Protein AF-A0A158Q612-F1 (afdb_monomer)

Sequence (181 aa):
MSFHMNYILSKNIGKKKDKIMAVNNEGKEALGKLGDNANLVNSLFSTASANCTFYQPVPPSFAELQLLFGLHVRRQYIKRTRKTIIDRKPRQAYSTKQLELLEKEFMIDKYLNIHKRMDLSKALNLTEAQIKTWFQNRRTKWKKQVVSSLKELVKMKALIDPIDSHLNSLTIYLRAFDKLK

pLDDT: mean 71.54, std 21.45, range [33.62, 98.69]

Foldseek 3Di:
DVVVVVVVVVVPVVPPVVPPVPPPPPPPDPPPDDPPCPVVVVVVVPPDPDDDPPPPPDPDDPVRVCVVVVVPPCPPPPPVVPPPPVVDDDDDDADPVLVVVLVVVCVVPLDDDPVNLVVSCVVRVHDSVVSVVVSVVVLVVVLVVVLVVLVVVLVVVCVVPVPPRPVVNVVVSVVSVVVSD

InterPro domains:
  IPR001356 Homeodomain [PF00046] (88-144)
  IPR001356 Homeodomain [PS50071] (85-145)
  IPR001356 Homeodomain [SM00389] (87-149)
  IPR001356 Homeodomain [cd00086] (88-145)
  IPR009057 Homedomain-like superfamily [SSF46689] (87-145)
  IPR017970 Homeobox, conserved site [PS00027] (120-143)
  IPR020479 Homeodomain, metazoa [PR00024] (109-120)
  IPR020479 Homeodomain, metazoa [PR00024] (124-134)
  IPR020479 Homeodomain, metazoa [PR00024] (134-143)
  IPR050848 Homeobox domain-containing transcription factors [PTHR24333] (69-152)

Solvent-accessible surface area (backbone atoms only — not comparable to full-atom values): 11659 Å² total; per-residue (Å²): 118,71,70,65,59,54,58,65,57,58,75,60,58,78,75,52,64,80,69,66,76,75,74,83,78,82,82,77,76,82,82,80,81,84,83,76,64,72,64,58,60,60,59,64,71,76,72,74,83,82,89,72,91,70,82,72,81,75,77,77,49,72,66,52,51,26,59,76,69,60,63,52,81,75,79,65,82,65,71,69,74,70,71,61,76,81,81,51,81,79,84,82,80,78,52,70,72,52,51,52,54,53,49,54,50,42,70,76,41,78,67,83,54,73,66,60,37,52,52,50,18,65,77,60,79,44,54,52,68,55,54,53,49,49,46,55,51,48,48,52,52,50,50,51,50,55,53,51,54,50,50,53,52,48,53,59,47,31,75,76,47,66,92,70,37,70,69,48,51,58,50,50,50,54,56,53,59,68,73,72,116

Secondary structure (DSSP, 8-state):
-HHHHHHHHHTTTTTTHHHHTTSSSSSSSTTS---SSHHHHHHHTS---S-------PPPPHHHHHHHTT-S------------GGGSPPPPPPPHHHHHHHHHHHHH-SS--HHHHHHHHHHHT--HHHHHHHHHHHHHHHHHHHHHHHHHHHHHHHTT--TTHHHHHHHHHHHHHHTT-

Organism: Dracunculus medinensis (NCBI:txid318479)

Radius of gyration: 28.78 Å; Cα contacts (8 Å, |Δi|>4): 38; chains: 1; bounding box: 48×79×63 Å

Mean predicted aligned error: 20.46 Å

Structure (mmCIF, N/CA/C/O backbone):
data_AF-A0A158Q612-F1
#
_entry.id   AF-A0A158Q612-F1
#
loop_
_atom_site.group_PDB
_atom_site.id
_atom_site.type_symbol
_atom_site.label_atom_id
_atom_site.label_alt_id
_atom_site.label_comp_id
_atom_site.label_asym_id
_atom_site.label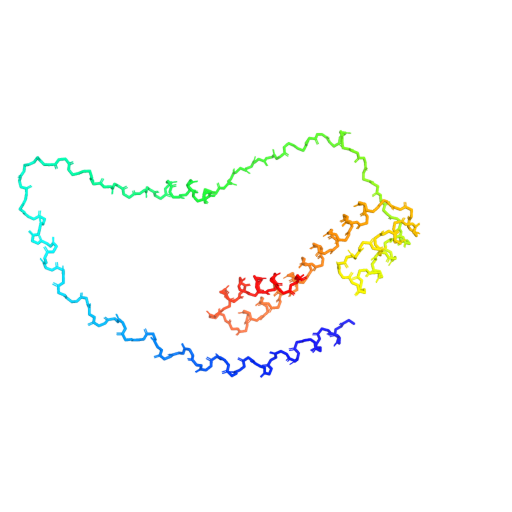_entity_id
_atom_site.label_seq_id
_atom_site.pdbx_PDB_ins_code
_atom_site.Cartn_x
_atom_site.Cartn_y
_atom_site.Cartn_z
_atom_site.occupancy
_atom_site.B_iso_or_equiv
_atom_site.auth_seq_id
_atom_site.auth_comp_id
_atom_site.auth_asym_id
_atom_site.auth_atom_id
_atom_site.pdbx_PDB_model_num
ATOM 1 N N . MET A 1 1 ? 12.392 -15.549 -8.425 1.00 44.78 1 MET A N 1
ATOM 2 C CA . MET A 1 1 ? 12.366 -14.068 -8.535 1.00 44.78 1 MET A CA 1
ATOM 3 C C . MET A 1 1 ? 13.254 -13.541 -9.670 1.00 44.78 1 MET A C 1
ATOM 5 O O . MET A 1 1 ? 12.766 -12.733 -10.448 1.00 44.78 1 MET A O 1
ATOM 9 N N . SER A 1 2 ? 14.501 -14.010 -9.833 1.00 49.12 2 SER A N 1
ATOM 10 C CA . SER A 1 2 ? 15.421 -13.519 -10.887 1.00 49.12 2 SER A CA 1
ATOM 11 C C . SER A 1 2 ? 14.966 -13.774 -12.333 1.00 49.12 2 SER A C 1
ATOM 13 O O . SER A 1 2 ? 15.212 -12.943 -13.202 1.00 49.12 2 SER A O 1
ATOM 15 N N . PHE A 1 3 ? 14.234 -14.861 -12.600 1.00 42.06 3 PHE A N 1
ATOM 16 C CA . PHE A 1 3 ? 13.764 -15.185 -13.956 1.00 42.06 3 PHE A CA 1
ATOM 17 C C . PHE A 1 3 ? 12.726 -14.195 -14.514 1.00 42.06 3 PHE A C 1
ATOM 19 O O . PHE A 1 3 ? 12.731 -13.916 -15.710 1.00 42.06 3 PHE A O 1
ATOM 26 N N . HIS A 1 4 ? 11.885 -13.591 -13.666 1.00 51.16 4 HIS A N 1
ATOM 27 C CA . HIS A 1 4 ? 10.861 -12.646 -14.131 1.00 51.16 4 HIS A CA 1
ATOM 28 C C . HIS A 1 4 ? 11.437 -11.248 -14.423 1.00 51.16 4 HIS A C 1
ATOM 30 O O . HIS A 1 4 ? 10.980 -10.566 -15.338 1.00 51.16 4 HIS A O 1
ATOM 36 N N . MET A 1 5 ? 12.503 -10.847 -13.718 1.00 51.16 5 MET A N 1
ATOM 37 C CA . MET A 1 5 ? 13.200 -9.582 -13.991 1.00 51.16 5 MET A CA 1
ATOM 38 C C . MET A 1 5 ? 14.006 -9.627 -15.298 1.00 51.16 5 MET A C 1
ATOM 40 O O . MET A 1 5 ? 14.056 -8.627 -16.012 1.00 51.16 5 MET A O 1
ATOM 44 N N . ASN A 1 6 ? 14.558 -10.790 -15.667 1.00 47.66 6 ASN A N 1
ATOM 45 C CA . ASN A 1 6 ? 15.260 -10.957 -16.946 1.00 47.66 6 ASN A CA 1
ATOM 46 C C . ASN A 1 6 ? 14.318 -10.864 -18.163 1.00 47.66 6 ASN A C 1
ATOM 48 O O . ASN A 1 6 ? 14.699 -10.306 -19.194 1.00 47.66 6 ASN A O 1
ATOM 52 N N . TYR A 1 7 ? 13.067 -11.321 -18.042 1.00 49.66 7 TYR A N 1
ATOM 53 C CA . TYR A 1 7 ? 12.102 -11.286 -19.149 1.00 49.66 7 TYR A CA 1
ATOM 54 C C . TYR A 1 7 ? 11.699 -9.855 -19.561 1.00 49.66 7 TYR A C 1
ATOM 56 O O . TYR A 1 7 ? 11.586 -9.554 -20.750 1.00 49.66 7 TYR A O 1
ATOM 64 N N . ILE A 1 8 ? 11.546 -8.938 -18.597 1.00 52.41 8 ILE A N 1
ATOM 65 C CA . ILE A 1 8 ? 11.139 -7.543 -18.863 1.00 52.41 8 ILE A CA 1
ATOM 66 C C . ILE A 1 8 ? 12.275 -6.729 -19.509 1.00 52.41 8 ILE A C 1
ATOM 68 O O . ILE A 1 8 ? 12.023 -5.825 -20.312 1.00 52.41 8 ILE A O 1
ATOM 72 N N . LEU A 1 9 ? 13.531 -7.062 -19.201 1.00 47.22 9 LEU A N 1
ATOM 73 C CA . LEU A 1 9 ? 14.700 -6.375 -19.754 1.00 47.22 9 LEU A CA 1
ATOM 74 C C . LEU A 1 9 ? 14.969 -6.765 -21.218 1.00 47.22 9 LEU A C 1
ATOM 76 O O . LEU A 1 9 ? 15.337 -5.902 -22.014 1.00 47.22 9 LEU A O 1
ATOM 80 N N . SER A 1 10 ? 14.709 -8.019 -21.603 1.00 46.91 10 SER A N 1
ATOM 81 C CA . SER A 1 10 ? 14.990 -8.528 -22.955 1.00 46.91 10 SER A CA 1
ATOM 82 C C . SER A 1 10 ? 14.141 -7.861 -24.055 1.00 46.91 10 SER A C 1
ATOM 84 O O . SER A 1 10 ? 14.681 -7.437 -25.078 1.00 46.91 10 SER A O 1
ATOM 86 N N . LYS A 1 11 ? 12.830 -7.658 -23.846 1.00 43.34 11 LYS A N 1
ATOM 87 C CA . LYS A 1 11 ? 11.941 -7.139 -24.912 1.00 43.34 11 LYS A CA 1
ATOM 88 C C . LYS A 1 11 ? 12.098 -5.646 -25.243 1.00 43.34 11 LYS A C 1
ATOM 90 O O . LYS A 1 11 ? 11.571 -5.202 -26.258 1.00 43.34 11 LYS A O 1
ATOM 95 N N . ASN A 1 12 ? 12.824 -4.862 -24.442 1.00 45.28 12 ASN A N 1
ATOM 96 C CA . ASN A 1 12 ? 12.982 -3.415 -24.670 1.00 45.28 12 ASN A CA 1
ATOM 97 C C . ASN A 1 12 ? 14.284 -3.015 -25.381 1.00 45.28 12 ASN A C 1
ATOM 99 O O . ASN A 1 12 ? 14.419 -1.864 -25.798 1.00 45.28 12 ASN A O 1
ATOM 103 N N . ILE A 1 13 ? 15.234 -3.941 -25.542 1.00 42.88 13 ILE A N 1
ATOM 104 C CA . ILE A 1 13 ? 16.520 -3.662 -26.201 1.00 42.88 13 ILE A CA 1
ATOM 105 C C . ILE A 1 13 ? 16.347 -3.568 -27.726 1.00 42.88 13 ILE A C 1
ATOM 107 O O . ILE A 1 13 ? 16.998 -2.746 -28.368 1.00 42.88 13 ILE A O 1
ATOM 111 N N . GLY A 1 14 ? 15.410 -4.334 -28.297 1.00 37.25 14 GLY A N 1
ATOM 112 C CA . GLY A 1 14 ? 15.216 -4.420 -29.748 1.00 37.25 14 GLY A CA 1
ATOM 113 C C . GLY A 1 14 ? 14.705 -3.143 -30.422 1.00 37.25 14 GLY A C 1
ATOM 114 O O . GLY A 1 14 ? 15.020 -2.917 -31.577 1.00 37.25 14 GLY A O 1
ATOM 115 N N . LYS A 1 15 ? 13.969 -2.267 -29.722 1.00 42.75 15 LYS A N 1
ATOM 116 C CA . LYS A 1 15 ? 13.339 -1.084 -30.352 1.00 42.75 15 LYS A CA 1
ATOM 117 C C . LYS A 1 15 ? 14.130 0.220 -30.221 1.00 42.75 15 LYS A C 1
ATOM 119 O O . LYS A 1 15 ? 13.664 1.261 -30.671 1.00 42.75 15 LYS A O 1
ATOM 124 N N . LYS A 1 16 ? 15.289 0.210 -29.551 1.00 43.03 16 LYS A N 1
ATOM 125 C CA . LYS A 1 16 ? 16.032 1.445 -29.237 1.00 43.03 16 LYS A CA 1
ATOM 126 C C . LYS A 1 16 ? 17.313 1.637 -30.049 1.00 43.03 16 LYS A C 1
ATOM 128 O O . LYS A 1 16 ? 17.833 2.749 -30.062 1.00 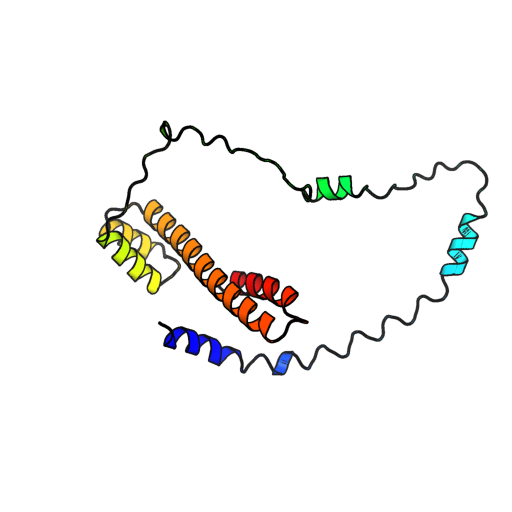43.03 16 LYS A O 1
ATOM 133 N N . LYS A 1 17 ? 17.801 0.604 -30.743 1.00 40.00 17 LYS A N 1
ATOM 134 C CA . LYS A 1 17 ? 18.968 0.742 -31.628 1.00 40.00 17 LYS A CA 1
ATOM 135 C C . LYS A 1 17 ? 18.667 1.630 -32.843 1.00 40.00 17 LYS A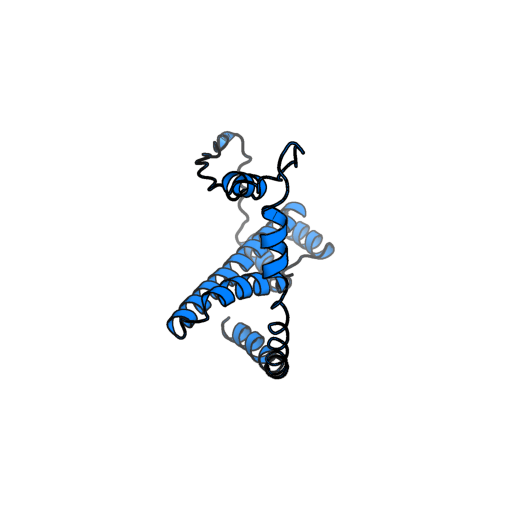 C 1
ATOM 137 O O . LYS A 1 17 ? 19.502 2.459 -33.183 1.00 40.00 17 LYS A O 1
ATOM 142 N N . ASP A 1 18 ? 17.443 1.598 -33.365 1.00 44.16 18 ASP A N 1
ATOM 143 C CA . ASP A 1 18 ? 17.104 2.334 -34.595 1.00 44.16 18 ASP A CA 1
ATOM 144 C C . ASP A 1 18 ? 16.948 3.852 -34.394 1.00 44.16 18 ASP A C 1
ATOM 146 O O . ASP A 1 18 ? 17.054 4.620 -35.343 1.00 44.16 18 ASP A O 1
ATOM 150 N N . LYS A 1 19 ? 16.748 4.327 -33.153 1.00 45.19 19 LYS A N 1
ATOM 151 C CA . LYS A 1 19 ? 16.521 5.760 -32.873 1.00 45.19 19 LYS A CA 1
ATOM 152 C C . LYS A 1 19 ? 17.779 6.538 -32.465 1.00 45.19 19 LYS A C 1
ATOM 154 O O . LYS A 1 19 ? 17.737 7.761 -32.403 1.00 45.19 19 LYS A O 1
ATOM 159 N N . ILE A 1 20 ? 18.891 5.859 -32.174 1.00 39.75 20 ILE A N 1
ATOM 160 C CA . ILE A 1 20 ? 20.130 6.517 -31.713 1.00 39.75 20 ILE A CA 1
ATOM 161 C C . ILE A 1 20 ? 21.034 6.929 -32.892 1.00 39.75 20 ILE A C 1
ATOM 163 O O . ILE A 1 20 ? 21.848 7.831 -32.742 1.00 39.75 20 ILE A O 1
ATOM 167 N N . MET A 1 21 ? 20.837 6.369 -34.088 1.00 39.25 21 MET A N 1
ATOM 168 C CA . MET A 1 21 ? 21.676 6.669 -35.260 1.00 39.25 21 MET A CA 1
ATOM 169 C C . MET A 1 21 ? 21.296 7.968 -36.001 1.00 39.25 21 MET A C 1
ATOM 171 O O . MET A 1 21 ? 22.029 8.385 -36.888 1.00 39.25 21 MET A O 1
ATOM 175 N N . ALA A 1 22 ? 20.185 8.631 -35.652 1.00 43.88 22 ALA A N 1
ATOM 176 C CA . ALA A 1 22 ? 19.651 9.753 -36.437 1.00 43.88 22 ALA A CA 1
ATOM 177 C C . ALA A 1 22 ? 19.973 11.165 -35.900 1.00 43.88 22 ALA A C 1
ATOM 179 O O . ALA A 1 22 ? 19.621 12.137 -36.552 1.00 43.88 22 ALA A O 1
ATOM 180 N N . VAL A 1 23 ? 20.613 11.319 -34.731 1.00 46.44 23 VAL A N 1
ATOM 181 C CA . VAL A 1 23 ? 20.691 12.636 -34.046 1.00 46.44 23 VAL A CA 1
ATOM 182 C C . VAL A 1 23 ? 22.094 13.260 -34.004 1.00 46.44 23 VAL A C 1
ATOM 184 O O . VAL A 1 23 ? 22.290 14.276 -33.348 1.00 46.44 23 VAL A O 1
ATOM 187 N N . ASN A 1 24 ? 23.080 12.700 -34.713 1.00 42.19 24 ASN A N 1
ATOM 188 C CA . ASN A 1 24 ? 24.474 13.165 -34.621 1.00 42.19 24 ASN A CA 1
ATOM 189 C C . ASN A 1 24 ? 24.939 14.122 -35.737 1.00 42.19 24 ASN A C 1
ATOM 191 O O . ASN A 1 24 ? 26.102 14.513 -35.709 1.00 42.19 24 ASN A O 1
ATOM 195 N N . ASN A 1 25 ? 24.074 14.554 -36.668 1.00 45.50 25 ASN A N 1
ATOM 196 C CA . ASN A 1 25 ? 24.520 15.345 -37.830 1.00 45.50 25 ASN A CA 1
ATOM 197 C C . ASN A 1 25 ? 24.021 16.800 -37.934 1.00 45.50 25 ASN A C 1
ATOM 199 O O . ASN A 1 25 ? 24.512 17.509 -38.801 1.00 45.50 25 ASN A O 1
ATOM 203 N N . GLU A 1 26 ? 23.149 17.311 -37.057 1.00 38.47 26 GLU A N 1
ATOM 204 C CA . GLU A 1 26 ? 22.570 18.667 -37.247 1.00 38.47 26 GLU A CA 1
ATOM 205 C C . GLU A 1 26 ? 23.149 19.773 -36.335 1.00 38.47 26 GLU A C 1
ATOM 207 O O . GLU A 1 26 ? 22.709 20.916 -36.373 1.00 38.47 26 GLU A O 1
ATOM 212 N N . GLY A 1 27 ? 24.175 19.490 -35.526 1.00 33.62 27 GLY A N 1
ATOM 213 C CA . GLY A 1 27 ? 24.694 20.453 -34.538 1.00 33.62 27 GLY A CA 1
ATOM 214 C C . GLY A 1 27 ? 25.882 21.325 -34.964 1.00 33.62 27 GLY A C 1
ATOM 215 O O . GLY A 1 27 ? 26.351 22.116 -34.148 1.00 33.62 27 GLY A O 1
ATOM 216 N N . LYS A 1 28 ? 26.432 21.170 -36.178 1.00 41.34 28 LYS A N 1
ATOM 217 C CA . LYS A 1 28 ? 27.731 21.783 -36.536 1.00 41.34 28 LYS A CA 1
ATOM 218 C C . LYS A 1 28 ? 27.686 23.015 -37.446 1.00 41.34 28 LYS A C 1
ATOM 220 O O . LYS A 1 28 ? 28.743 23.580 -37.698 1.00 41.34 28 LYS A O 1
ATOM 225 N N . GLU A 1 29 ? 26.516 23.499 -37.863 1.00 40.66 29 GLU A N 1
ATOM 226 C CA . GLU A 1 29 ? 26.436 24.613 -38.831 1.00 40.66 29 GLU A CA 1
ATOM 227 C C . GLU A 1 29 ? 26.128 26.004 -38.242 1.00 40.66 29 GLU A C 1
ATOM 229 O O . GLU A 1 29 ? 26.231 27.007 -38.943 1.00 40.66 29 GLU A O 1
ATOM 234 N N . ALA A 1 30 ? 25.833 26.127 -36.944 1.00 40.72 30 ALA A N 1
ATOM 235 C CA . ALA A 1 30 ? 25.441 27.418 -36.357 1.00 40.72 30 ALA A CA 1
ATOM 236 C C . ALA A 1 30 ? 26.602 28.281 -35.809 1.00 40.72 30 ALA A C 1
ATOM 238 O O . ALA A 1 30 ? 26.357 29.375 -35.305 1.00 40.72 30 ALA A O 1
ATOM 239 N N . LEU A 1 31 ? 27.865 27.839 -35.899 1.00 36.25 31 LEU A N 1
ATOM 240 C CA . LEU A 1 31 ? 28.998 28.557 -35.283 1.00 36.25 31 LEU A CA 1
ATOM 241 C C . LEU A 1 31 ? 29.693 29.589 -36.200 1.00 36.25 31 LEU A C 1
ATOM 243 O O . LEU A 1 31 ? 30.691 30.181 -35.803 1.00 36.25 31 LEU A O 1
ATOM 247 N N . GLY A 1 32 ? 29.199 29.802 -37.424 1.00 36.09 32 GLY A N 1
ATOM 248 C CA . GLY A 1 32 ? 29.937 30.513 -38.478 1.00 36.09 32 GLY A CA 1
ATOM 249 C C . GLY A 1 32 ? 29.655 32.007 -38.683 1.00 36.09 32 GLY A C 1
ATOM 250 O O . GLY A 1 32 ? 30.232 32.576 -39.603 1.00 36.09 32 GLY A O 1
ATOM 251 N N . LYS A 1 33 ? 28.771 32.671 -37.921 1.00 39.62 33 LYS A N 1
ATOM 252 C CA . LYS A 1 33 ? 28.372 34.064 -38.239 1.00 39.62 33 LYS A CA 1
ATOM 253 C C . LYS A 1 33 ? 28.148 34.954 -37.015 1.00 39.62 33 LYS A C 1
ATOM 255 O O . LYS A 1 33 ? 27.025 35.358 -36.750 1.00 39.62 33 LYS A O 1
ATOM 260 N N . LEU A 1 34 ? 29.215 35.290 -36.289 1.00 38.72 34 LEU A N 1
ATOM 261 C CA . LEU A 1 34 ? 29.220 36.360 -35.270 1.00 38.72 34 LEU A CA 1
ATOM 262 C C . LEU A 1 34 ? 30.556 37.143 -35.291 1.00 38.72 34 LEU A C 1
ATOM 264 O O . LEU A 1 34 ? 31.106 37.483 -34.250 1.00 38.72 34 LEU A O 1
ATOM 268 N N . GLY A 1 35 ? 31.096 37.393 -36.492 1.00 42.41 35 GLY A N 1
ATOM 269 C CA . GLY A 1 35 ? 32.425 37.986 -36.703 1.00 42.41 35 GLY A CA 1
ATOM 270 C C . GLY A 1 35 ? 32.524 39.514 -36.617 1.00 42.41 35 GLY A C 1
ATOM 271 O O . GLY A 1 35 ? 33.594 40.007 -36.288 1.00 42.41 35 GLY A O 1
ATOM 272 N N . ASP A 1 36 ? 31.443 40.279 -36.822 1.00 47.28 36 ASP A N 1
ATOM 273 C CA . ASP A 1 36 ? 31.613 41.713 -37.148 1.00 47.28 36 ASP A CA 1
ATOM 274 C C . ASP A 1 36 ? 31.003 42.716 -36.152 1.00 47.28 36 ASP A C 1
ATOM 276 O O . ASP A 1 36 ? 31.135 43.923 -36.334 1.00 47.28 36 ASP A O 1
ATOM 280 N N . ASN A 1 37 ? 30.395 42.269 -35.047 1.00 46.84 37 ASN A N 1
ATOM 281 C CA . ASN A 1 37 ? 29.799 43.192 -34.061 1.00 46.84 37 ASN A CA 1
ATOM 282 C C . ASN A 1 37 ? 30.709 43.551 -32.871 1.00 46.84 37 ASN A C 1
ATOM 284 O O . ASN A 1 37 ? 30.324 44.369 -32.036 1.00 46.84 37 ASN A O 1
ATOM 288 N N . ALA A 1 38 ? 31.923 42.997 -32.789 1.00 53.25 38 ALA A N 1
ATOM 289 C CA . ALA A 1 38 ? 32.859 43.301 -31.699 1.00 53.25 38 ALA A CA 1
ATOM 290 C C . ALA A 1 38 ? 33.478 44.712 -31.803 1.00 53.25 38 ALA A C 1
ATOM 292 O O . ALA A 1 38 ? 33.855 45.299 -30.792 1.00 53.25 38 ALA A O 1
ATOM 293 N N . ASN A 1 39 ? 33.542 45.296 -33.004 1.00 52.00 39 ASN A N 1
ATOM 294 C CA . ASN A 1 39 ? 34.153 46.616 -33.197 1.00 52.00 39 ASN A CA 1
ATOM 295 C C . ASN A 1 39 ? 33.186 47.773 -32.899 1.00 52.00 39 ASN A C 1
ATOM 297 O O . ASN A 1 39 ? 33.616 48.822 -32.421 1.00 52.00 39 ASN A O 1
ATOM 301 N N . LEU A 1 40 ? 31.878 47.575 -33.098 1.00 52.03 40 LEU A N 1
ATOM 302 C CA . LEU A 1 40 ? 30.877 48.610 -32.820 1.00 52.03 40 LEU A CA 1
ATOM 303 C C . LEU A 1 40 ? 30.715 48.855 -31.309 1.00 52.03 40 LEU A C 1
ATOM 305 O O . LEU A 1 40 ? 30.581 49.999 -30.877 1.00 52.03 40 LEU A O 1
ATOM 309 N N . VAL A 1 41 ? 30.787 47.794 -30.495 1.00 58.44 41 VAL A N 1
ATOM 310 C CA . VAL A 1 41 ? 30.623 47.899 -29.033 1.00 58.44 41 VAL A CA 1
ATOM 311 C C . VAL A 1 41 ? 31.757 48.681 -28.367 1.00 58.44 41 VAL A C 1
ATOM 313 O O . VAL A 1 41 ? 31.501 49.441 -27.437 1.00 58.44 41 VAL A O 1
ATOM 316 N N . ASN A 1 42 ? 32.986 48.574 -28.883 1.00 53.72 42 ASN A N 1
ATOM 317 C CA . ASN A 1 42 ? 34.129 49.325 -28.358 1.00 53.72 42 ASN A CA 1
ATOM 318 C C . ASN A 1 42 ? 34.042 50.817 -28.710 1.00 53.72 42 ASN A C 1
ATOM 320 O O . ASN A 1 42 ? 34.408 51.660 -27.896 1.00 53.72 42 ASN A O 1
ATOM 324 N N . SER A 1 43 ? 33.499 51.157 -29.885 1.00 53.41 43 SER A N 1
ATOM 325 C CA . SER A 1 43 ? 33.321 52.554 -30.298 1.00 53.41 43 SER A CA 1
ATOM 326 C C . SER A 1 43 ? 32.223 53.270 -29.510 1.00 53.41 43 SER A C 1
ATOM 328 O O . SER A 1 43 ? 32.345 54.467 -29.261 1.00 53.41 43 SER A O 1
ATOM 330 N N . LEU A 1 44 ? 31.159 52.566 -29.106 1.00 53.91 44 LEU A N 1
ATOM 331 C CA . LEU A 1 44 ? 30.049 53.183 -28.375 1.00 53.91 44 LEU A CA 1
ATOM 332 C C . LEU A 1 44 ? 30.447 53.596 -26.948 1.00 53.91 44 LEU A C 1
ATOM 334 O O . LEU A 1 44 ? 29.868 54.521 -26.386 1.00 53.91 44 LEU A O 1
ATOM 338 N N . PHE A 1 45 ? 31.451 52.935 -26.367 1.00 53.16 45 PHE A N 1
ATOM 339 C CA . PHE A 1 45 ? 31.852 53.180 -24.982 1.00 53.16 45 PHE A CA 1
ATOM 340 C C . PHE A 1 45 ? 32.757 54.412 -24.805 1.00 53.16 45 PHE A C 1
ATOM 342 O O . PHE A 1 45 ? 32.887 54.915 -23.691 1.00 53.16 45 PHE A O 1
ATOM 349 N N . SER A 1 46 ? 33.365 54.936 -25.877 1.00 54.94 46 SER A N 1
ATOM 350 C CA . SER A 1 46 ? 34.317 56.056 -25.773 1.00 54.94 46 SER A CA 1
ATOM 351 C C . SER A 1 46 ? 33.715 57.451 -25.965 1.00 54.94 46 SER A C 1
ATOM 353 O O . SER A 1 46 ? 34.408 58.433 -25.710 1.00 54.94 46 SER A O 1
ATOM 355 N N . THR A 1 47 ? 32.445 57.594 -26.353 1.00 47.59 47 THR A N 1
ATOM 356 C CA . THR A 1 47 ? 31.843 58.917 -26.607 1.00 47.59 47 THR A CA 1
ATOM 357 C C . THR A 1 47 ? 30.542 59.123 -25.839 1.00 47.59 47 THR A C 1
ATOM 359 O O . THR A 1 47 ? 29.467 59.185 -26.425 1.00 47.59 47 THR A O 1
ATOM 362 N N . ALA A 1 48 ? 30.625 59.260 -24.518 1.00 45.47 48 ALA A N 1
ATOM 363 C CA . ALA A 1 48 ? 29.590 59.936 -23.735 1.00 45.47 48 ALA A CA 1
ATOM 364 C C . ALA A 1 48 ? 30.207 60.509 -22.454 1.00 45.47 48 ALA A C 1
ATOM 366 O O . ALA A 1 48 ? 30.090 59.967 -21.358 1.00 45.47 48 ALA A O 1
ATOM 367 N N . SER A 1 49 ? 30.913 61.622 -22.636 1.00 42.75 49 SER A N 1
ATOM 368 C CA . SER A 1 49 ? 31.173 62.587 -21.575 1.00 42.75 49 SER A CA 1
ATOM 369 C C . SER A 1 49 ? 29.834 63.126 -21.045 1.00 42.75 49 SER A C 1
ATOM 371 O O . SER A 1 49 ? 28.985 63.537 -21.830 1.00 42.75 49 SER A O 1
ATOM 373 N N . ALA A 1 50 ? 29.699 6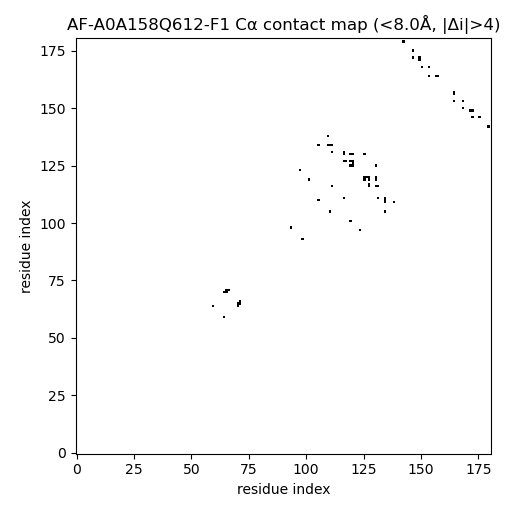3.134 -19.717 1.00 44.25 50 ALA A N 1
ATOM 374 C CA . ALA A 1 50 ? 28.727 63.872 -18.905 1.00 44.25 50 ALA A CA 1
ATOM 375 C C . ALA A 1 50 ? 27.233 63.445 -18.934 1.00 44.25 50 ALA A C 1
ATOM 377 O O . ALA A 1 50 ? 26.447 63.821 -19.794 1.00 44.25 50 ALA A O 1
ATOM 378 N N . ASN A 1 51 ? 26.830 62.803 -17.829 1.00 53.12 51 ASN A N 1
ATOM 379 C CA . ASN A 1 51 ? 25.532 62.952 -17.150 1.00 53.12 51 ASN A CA 1
ATOM 380 C C . ASN A 1 51 ? 24.256 62.397 -17.810 1.00 53.12 51 ASN A C 1
ATOM 382 O O . ASN A 1 51 ? 23.245 63.088 -17.911 1.00 53.12 51 ASN A O 1
ATOM 386 N N . CYS A 1 52 ? 24.228 61.092 -18.073 1.00 46.69 52 CYS A N 1
ATOM 387 C CA . CYS A 1 52 ? 22.986 60.329 -17.953 1.00 46.69 52 CYS A CA 1
ATOM 388 C C . CYS A 1 52 ? 23.213 59.236 -16.910 1.00 46.69 52 CYS A C 1
ATOM 390 O O . CYS A 1 52 ? 24.087 58.386 -17.075 1.00 46.69 52 CYS A O 1
ATOM 392 N N . THR A 1 53 ? 22.460 59.287 -15.813 1.00 48.47 53 THR A N 1
ATOM 393 C CA . THR A 1 53 ? 22.327 58.228 -14.807 1.00 48.47 53 THR A CA 1
ATOM 394 C C . THR A 1 53 ? 21.696 56.999 -15.460 1.00 48.47 53 THR A C 1
ATOM 396 O O . THR A 1 53 ? 20.530 56.668 -15.261 1.00 48.47 53 THR A O 1
ATOM 399 N N . PHE A 1 54 ? 22.480 56.327 -16.297 1.00 63.47 54 PHE A N 1
ATOM 400 C CA . PHE A 1 54 ? 22.167 55.025 -16.841 1.00 63.47 54 PHE A CA 1
ATOM 401 C C . PHE A 1 54 ? 22.163 54.071 -15.652 1.00 63.47 54 PHE A C 1
ATOM 403 O O . PHE A 1 54 ? 23.219 53.751 -15.102 1.00 63.47 54 PHE A O 1
ATOM 410 N N . TYR A 1 55 ? 20.970 53.678 -15.207 1.00 55.06 55 TYR A N 1
ATOM 411 C CA . TYR A 1 55 ? 20.793 52.568 -14.283 1.00 55.06 55 TYR A CA 1
ATOM 412 C C . TYR A 1 55 ? 21.418 51.330 -14.932 1.00 55.06 55 TYR A C 1
ATOM 414 O O . TYR A 1 55 ? 20.762 50.620 -15.685 1.00 55.06 55 TYR A O 1
ATOM 422 N N . GLN A 1 56 ? 22.708 51.106 -14.680 1.00 60.59 56 GLN A N 1
ATOM 423 C CA . GLN A 1 56 ? 23.401 49.863 -14.978 1.00 60.59 56 GLN A CA 1
ATOM 424 C C . GLN A 1 56 ? 22.722 48.791 -14.113 1.00 60.59 56 GLN A C 1
ATOM 426 O O . GLN A 1 56 ? 22.820 48.879 -12.884 1.00 60.59 56 GLN A O 1
ATOM 431 N N . PRO A 1 57 ? 21.995 47.809 -14.678 1.00 72.12 57 PRO A N 1
ATOM 432 C CA . PRO A 1 57 ? 21.450 46.724 -13.881 1.00 72.12 57 PRO A CA 1
ATOM 433 C C . PRO A 1 57 ? 22.635 45.914 -13.361 1.00 72.12 57 PRO A C 1
ATOM 435 O O . PRO A 1 57 ? 23.308 45.218 -14.122 1.00 72.12 57 PRO A O 1
ATOM 438 N N . VAL A 1 58 ? 22.940 46.047 -12.071 1.00 80.62 58 VAL A N 1
ATOM 439 C CA . VAL A 1 58 ? 23.957 45.215 -11.430 1.00 80.62 58 VAL A CA 1
ATOM 440 C C . VAL A 1 58 ? 23.480 43.760 -11.496 1.00 80.62 58 VAL A C 1
ATOM 442 O O . VAL A 1 58 ? 22.348 43.477 -11.094 1.00 80.62 58 VAL A O 1
ATOM 445 N N . PRO A 1 59 ? 24.271 42.824 -12.048 1.00 81.12 59 PRO A N 1
ATOM 446 C CA . PRO A 1 59 ? 23.880 41.423 -12.055 1.00 81.12 59 PRO A CA 1
ATOM 447 C C . PRO A 1 59 ? 23.750 40.940 -10.605 1.00 81.12 59 PRO A C 1
ATOM 449 O O . PRO A 1 59 ? 24.598 41.293 -9.776 1.00 81.12 59 PRO A O 1
ATOM 452 N N . PRO A 1 60 ? 22.714 40.144 -10.281 1.00 81.62 60 PRO A N 1
ATOM 453 C CA . PRO A 1 60 ? 22.512 39.677 -8.923 1.00 81.62 60 PRO A CA 1
ATOM 454 C C . PRO A 1 60 ? 23.736 38.903 -8.449 1.00 81.62 60 PRO A C 1
ATOM 456 O O . PRO A 1 60 ? 24.303 38.083 -9.182 1.00 81.62 60 PRO A O 1
ATOM 459 N N . SER A 1 61 ? 24.161 39.172 -7.217 1.00 87.94 61 SER A N 1
ATOM 460 C CA . SER A 1 61 ? 25.336 38.504 -6.662 1.00 87.94 61 SER A CA 1
ATOM 461 C C . SER A 1 61 ? 25.091 36.994 -6.574 1.00 87.94 61 SER A C 1
ATOM 463 O O . SER A 1 61 ? 23.958 36.526 -6.442 1.00 87.94 61 SER A O 1
ATOM 465 N N . PHE A 1 62 ? 26.158 36.195 -6.587 1.00 87.19 62 PHE A N 1
ATOM 466 C CA . PHE A 1 62 ? 26.038 34.748 -6.384 1.00 87.19 62 PHE A CA 1
ATOM 467 C C . PHE A 1 62 ? 25.246 34.400 -5.108 1.00 87.19 62 PHE A C 1
ATOM 469 O O . PHE A 1 62 ? 24.481 33.439 -5.110 1.00 87.19 62 PHE A O 1
ATOM 476 N N . ALA A 1 63 ? 25.363 35.215 -4.053 1.00 84.56 63 ALA A N 1
ATOM 477 C CA . ALA A 1 63 ? 24.598 35.061 -2.819 1.00 84.56 63 ALA A CA 1
ATOM 478 C C . ALA A 1 63 ? 23.087 35.297 -3.017 1.00 84.56 63 ALA A C 1
ATOM 480 O O . ALA A 1 63 ? 22.277 34.562 -2.453 1.00 84.56 63 ALA A O 1
ATOM 481 N N . GLU A 1 64 ? 22.691 36.266 -3.846 1.00 85.81 64 GLU A N 1
ATOM 482 C CA . GLU A 1 64 ? 21.282 36.507 -4.190 1.00 85.81 64 GLU A CA 1
ATOM 483 C C . GLU A 1 64 ? 20.702 35.356 -5.004 1.00 85.81 64 GLU A C 1
ATOM 485 O O . GLU A 1 64 ? 19.617 34.869 -4.691 1.00 85.81 64 GLU A O 1
ATOM 490 N N . LEU A 1 65 ? 21.451 34.851 -5.989 1.00 84.44 65 LEU A N 1
ATOM 491 C CA . LEU A 1 65 ? 21.053 33.654 -6.729 1.00 84.44 65 LEU A CA 1
ATOM 492 C C . LEU A 1 65 ? 20.943 32.444 -5.791 1.00 84.44 65 LEU A C 1
ATOM 494 O O . LEU A 1 65 ? 19.975 31.690 -5.861 1.00 84.44 65 LEU A O 1
ATOM 498 N N . GLN A 1 66 ? 21.882 32.270 -4.859 1.00 86.25 66 GLN A N 1
ATOM 499 C CA . GLN A 1 66 ? 21.806 31.207 -3.856 1.00 86.25 66 GLN A CA 1
ATOM 500 C C . GLN A 1 66 ? 20.571 31.319 -2.956 1.00 86.25 66 GLN A C 1
ATOM 502 O O . GLN A 1 66 ? 20.012 30.287 -2.579 1.00 86.25 66 GLN A O 1
ATOM 507 N N . LEU A 1 67 ? 20.143 32.533 -2.607 1.00 83.69 67 LEU A N 1
ATOM 508 C CA . LEU A 1 67 ? 18.972 32.765 -1.765 1.00 83.69 67 LEU A CA 1
ATOM 509 C C . LEU A 1 67 ? 17.669 32.576 -2.555 1.00 83.69 67 LEU A C 1
ATOM 511 O O . LEU A 1 67 ? 16.778 31.872 -2.084 1.00 83.69 67 LEU A O 1
ATOM 515 N N . LEU A 1 68 ? 17.598 33.096 -3.784 1.00 86.69 68 LEU A N 1
ATOM 516 C CA . LEU A 1 68 ? 16.456 32.943 -4.691 1.00 86.69 68 LEU A CA 1
ATOM 517 C C . LEU A 1 68 ? 16.216 31.477 -5.071 1.00 86.69 68 LEU A C 1
ATOM 519 O O . LEU A 1 68 ? 15.083 31.001 -5.035 1.00 86.69 68 LEU A O 1
ATOM 523 N N . PHE A 1 69 ? 17.283 30.741 -5.394 1.00 86.25 69 PHE A N 1
ATOM 524 C CA . PHE A 1 69 ? 17.193 29.316 -5.718 1.00 86.25 69 PHE A CA 1
ATOM 525 C C . PHE A 1 69 ? 17.184 28.407 -4.479 1.00 86.25 69 PHE A C 1
ATOM 527 O O . PHE A 1 69 ? 17.110 27.186 -4.621 1.00 86.25 69 PHE A O 1
ATOM 534 N N . GLY A 1 70 ? 17.291 28.955 -3.263 1.00 79.25 70 GLY A N 1
ATOM 535 C CA . GLY A 1 70 ? 17.388 28.156 -2.037 1.00 79.25 70 GLY A CA 1
ATOM 536 C C . GLY A 1 70 ? 18.590 27.197 -2.020 1.00 79.25 70 GLY A C 1
ATOM 537 O O . GLY A 1 70 ? 18.572 26.196 -1.301 1.00 79.25 70 GLY A O 1
ATOM 538 N N . LEU A 1 71 ? 19.628 27.490 -2.816 1.00 79.31 71 LEU A N 1
ATOM 539 C CA . LEU A 1 71 ? 20.881 26.733 -2.910 1.00 79.31 71 LEU A CA 1
ATOM 540 C C . LEU A 1 71 ? 21.858 27.060 -1.780 1.00 79.31 71 LEU A C 1
ATOM 542 O O . LEU A 1 71 ? 22.955 26.499 -1.744 1.00 79.31 71 LEU A O 1
ATOM 546 N N . HIS A 1 72 ? 21.480 27.920 -0.829 1.00 74.88 72 HIS A N 1
ATOM 547 C CA . HIS A 1 72 ? 22.210 27.993 0.426 1.00 74.88 72 HIS A CA 1
ATOM 548 C C . HIS A 1 72 ? 22.332 26.570 0.987 1.00 74.88 72 HIS A C 1
ATOM 550 O O . HIS A 1 72 ? 21.339 25.835 1.086 1.00 74.88 72 HIS A O 1
ATOM 556 N N . VAL A 1 73 ? 23.548 26.153 1.358 1.00 65.94 73 VAL A N 1
ATOM 557 C 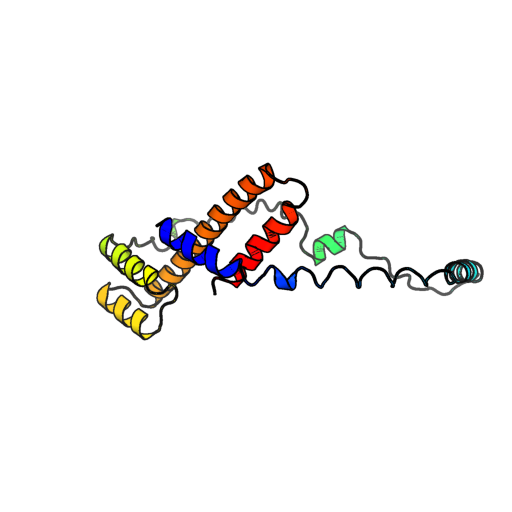CA . VAL A 1 73 ? 23.717 24.928 2.138 1.00 65.94 73 VAL A CA 1
ATOM 558 C C . VAL A 1 73 ? 22.850 25.148 3.357 1.00 65.94 73 VAL A C 1
ATOM 560 O O . VAL A 1 73 ? 23.183 25.941 4.235 1.00 65.94 73 VAL A O 1
ATOM 563 N N . ARG A 1 74 ? 21.696 24.482 3.399 1.00 62.53 74 ARG A N 1
ATOM 564 C CA . ARG A 1 74 ? 20.869 24.408 4.587 1.00 62.53 74 ARG A CA 1
ATOM 565 C C . ARG A 1 74 ? 21.672 23.570 5.574 1.00 62.53 74 ARG A C 1
ATOM 567 O O . ARG A 1 74 ? 21.311 22.446 5.894 1.00 62.53 74 ARG A O 1
ATOM 574 N N . ARG A 1 75 ? 22.735 24.153 6.134 1.00 56.69 75 ARG A N 1
ATOM 575 C CA . ARG A 1 75 ? 23.379 23.744 7.377 1.00 56.69 75 ARG A CA 1
ATOM 576 C C . ARG A 1 75 ? 22.475 24.150 8.538 1.00 56.69 75 ARG A C 1
ATOM 578 O O . ARG A 1 75 ? 22.928 24.467 9.625 1.00 56.69 75 ARG A O 1
ATOM 585 N N . GLN A 1 76 ? 21.160 24.112 8.324 1.00 55.09 76 GLN A N 1
ATOM 586 C CA . GLN A 1 76 ? 20.225 23.982 9.407 1.00 55.09 76 GLN A CA 1
ATOM 587 C C . GLN A 1 76 ? 20.420 22.561 9.916 1.00 55.09 76 GLN A C 1
ATOM 589 O O . GLN A 1 76 ? 19.712 21.624 9.544 1.00 55.09 76 GLN A O 1
ATOM 594 N N . TYR A 1 77 ? 21.328 22.455 10.879 1.00 52.84 77 TYR A N 1
ATOM 595 C CA . TYR A 1 77 ? 21.123 21.652 12.069 1.00 52.84 77 TYR A CA 1
ATOM 596 C C . TYR A 1 77 ? 19.836 22.130 12.775 1.00 52.84 77 TYR A C 1
ATOM 598 O O . TYR A 1 77 ? 19.824 22.441 13.958 1.00 52.84 77 TYR A O 1
ATOM 606 N N . ILE A 1 78 ? 18.710 22.207 12.054 1.00 61.75 78 ILE A N 1
ATOM 607 C CA . ILE A 1 78 ? 17.405 22.128 12.670 1.00 61.75 78 ILE A CA 1
ATOM 608 C C . ILE A 1 78 ? 17.368 20.691 13.144 1.00 61.75 78 ILE A C 1
ATOM 610 O O . ILE A 1 78 ? 16.953 19.767 12.437 1.00 61.75 78 ILE A O 1
ATOM 614 N N . LYS A 1 79 ? 17.833 20.518 14.384 1.00 59.81 79 LYS A N 1
ATOM 615 C CA . LYS A 1 79 ? 17.198 19.596 15.303 1.00 59.81 79 LYS A CA 1
ATOM 616 C C . LYS A 1 79 ? 15.723 19.932 15.163 1.00 59.81 79 LYS A C 1
ATOM 618 O O . LYS A 1 79 ? 15.245 20.895 15.750 1.00 59.81 79 LYS A O 1
ATOM 623 N N . ARG A 1 80 ? 15.004 19.204 14.302 1.00 66.19 80 ARG A N 1
ATOM 624 C CA . ARG A 1 80 ? 13.557 19.116 14.434 1.00 66.19 80 ARG A CA 1
ATOM 625 C C . ARG A 1 80 ? 13.419 18.689 15.878 1.00 66.19 80 ARG A C 1
ATOM 627 O O . ARG A 1 80 ? 13.810 17.560 16.188 1.00 66.19 80 ARG A O 1
ATOM 634 N N . THR A 1 81 ? 13.028 19.606 16.760 1.00 65.00 81 THR A N 1
ATOM 635 C CA . THR A 1 81 ? 12.686 19.248 18.123 1.00 65.00 81 THR A CA 1
ATOM 636 C C . THR A 1 81 ? 11.648 18.170 17.908 1.00 65.00 81 THR A C 1
ATOM 638 O O . THR A 1 81 ? 10.608 18.380 17.276 1.00 65.00 81 THR A O 1
ATOM 641 N N . ARG A 1 82 ? 12.028 16.923 18.199 1.00 67.38 82 ARG A N 1
ATOM 642 C CA . ARG A 1 82 ? 11.085 15.827 18.091 1.00 67.38 82 ARG A CA 1
ATOM 643 C C . ARG A 1 82 ? 10.080 16.201 19.158 1.00 67.38 82 ARG A C 1
ATOM 645 O O . ARG A 1 82 ? 10.394 16.017 20.328 1.00 67.38 82 ARG A O 1
ATOM 652 N N . LYS A 1 83 ? 8.955 16.819 18.761 1.00 67.94 83 LYS A N 1
ATOM 653 C CA . LYS A 1 83 ? 7.829 17.055 19.663 1.00 67.94 83 LYS A CA 1
ATOM 654 C C . LYS A 1 83 ? 7.690 15.769 20.456 1.00 67.94 83 LYS A C 1
ATOM 656 O O . LYS A 1 83 ? 7.702 14.701 19.820 1.00 67.94 83 LYS A O 1
ATOM 661 N N . THR A 1 84 ? 7.787 15.911 21.775 1.00 71.56 84 THR A N 1
ATOM 662 C CA . THR A 1 84 ? 8.012 14.825 22.726 1.00 71.56 84 THR A CA 1
ATOM 663 C C . THR A 1 84 ? 7.175 13.626 22.302 1.00 71.56 84 THR A C 1
ATOM 665 O O . THR A 1 84 ? 6.020 13.755 21.898 1.00 71.56 84 THR A O 1
ATOM 668 N N . ILE A 1 85 ? 7.804 12.451 22.273 1.00 73.62 85 ILE A N 1
ATOM 669 C CA . ILE A 1 85 ? 7.204 11.212 21.746 1.00 73.62 85 ILE A CA 1
ATOM 670 C C . ILE A 1 85 ? 5.843 10.923 22.414 1.00 73.62 85 ILE A C 1
ATOM 672 O O . ILE A 1 85 ? 4.988 10.295 21.796 1.00 73.62 85 ILE A O 1
ATOM 676 N N . ILE A 1 86 ? 5.654 11.465 23.619 1.00 77.38 86 ILE A N 1
ATOM 677 C CA . ILE A 1 86 ? 4.515 11.339 24.526 1.00 77.38 86 ILE A CA 1
ATOM 678 C C . ILE A 1 86 ? 3.179 11.752 23.877 1.00 77.38 86 ILE A C 1
ATOM 680 O O . ILE A 1 86 ? 2.199 11.036 24.039 1.00 77.38 86 ILE A O 1
ATOM 684 N N . ASP A 1 87 ? 3.130 12.816 23.066 1.00 81.50 87 ASP A N 1
ATOM 685 C CA . ASP A 1 87 ? 1.850 13.307 22.509 1.00 81.50 87 ASP A CA 1
ATOM 686 C C . ASP A 1 87 ? 1.383 12.541 21.262 1.00 81.50 87 ASP A C 1
ATOM 688 O O . ASP A 1 87 ? 0.317 12.810 20.696 1.00 81.50 87 ASP A O 1
ATOM 692 N N . ARG A 1 88 ? 2.208 11.633 20.733 1.00 84.94 88 ARG A N 1
ATOM 693 C CA . ARG A 1 88 ? 1.880 10.934 19.489 1.00 84.94 88 ARG A CA 1
ATOM 694 C C . ARG A 1 88 ? 1.094 9.681 19.816 1.00 84.94 88 ARG A C 1
ATOM 696 O O . ARG A 1 88 ? 1.557 8.848 20.588 1.00 84.94 88 ARG A O 1
ATOM 703 N N . LYS A 1 89 ? -0.045 9.508 19.134 1.00 85.56 89 LYS A N 1
ATOM 704 C CA . LYS A 1 89 ? -0.797 8.249 19.172 1.00 85.56 89 LYS A CA 1
ATOM 705 C C . LYS A 1 89 ? 0.171 7.072 18.963 1.00 85.56 89 LYS A C 1
ATOM 707 O O . LYS A 1 89 ? 0.961 7.119 18.007 1.00 85.56 89 LYS A O 1
ATOM 712 N N . PRO A 1 90 ? 0.136 6.047 19.833 1.00 87.81 90 PRO A N 1
ATOM 713 C CA . PRO A 1 90 ? 1.008 4.893 19.700 1.00 87.81 90 PRO A CA 1
ATOM 714 C C . PRO A 1 90 ? 0.801 4.241 18.332 1.00 87.81 90 PRO A C 1
ATOM 716 O O . PRO A 1 90 ? -0.302 4.214 17.782 1.00 87.81 90 PRO A O 1
ATOM 719 N N . ARG A 1 91 ? 1.890 3.739 17.749 1.00 90.19 91 ARG A N 1
ATOM 720 C CA . ARG A 1 91 ? 1.826 3.032 16.469 1.00 90.19 91 ARG A CA 1
ATOM 721 C C . ARG A 1 91 ? 1.158 1.684 16.703 1.00 90.19 91 ARG A C 1
ATOM 723 O O . ARG A 1 91 ? 1.678 0.871 17.455 1.00 90.19 91 ARG A O 1
ATOM 730 N N . GLN A 1 92 ? 0.057 1.434 16.013 1.00 94.00 92 GLN A N 1
ATOM 731 C CA . GLN A 1 92 ? -0.511 0.097 15.932 1.00 94.00 92 GLN A CA 1
ATOM 732 C C . GLN A 1 92 ? 0.315 -0.749 14.953 1.00 94.00 92 GLN A C 1
ATOM 734 O O . GLN A 1 92 ? 0.592 -0.310 13.833 1.00 94.00 92 GLN A O 1
ATOM 739 N N . ALA A 1 93 ? 0.707 -1.952 15.373 1.00 96.00 93 ALA A N 1
ATOM 740 C CA . ALA A 1 93 ? 1.311 -2.948 14.496 1.00 96.00 93 ALA A CA 1
ATOM 741 C C . ALA A 1 93 ? 0.219 -3.798 13.832 1.00 96.00 93 ALA A C 1
ATOM 743 O O . ALA A 1 93 ? -0.779 -4.140 14.466 1.00 96.00 93 ALA A O 1
ATOM 744 N N . TYR A 1 94 ? 0.412 -4.137 12.558 1.00 97.75 94 TYR A N 1
ATOM 745 C CA . TYR A 1 94 ? -0.437 -5.106 11.864 1.00 97.75 94 TYR A CA 1
ATOM 746 C C . TYR A 1 94 ? 0.033 -6.526 12.177 1.00 97.75 94 TYR A C 1
ATOM 748 O O . TYR A 1 94 ? 1.236 -6.756 12.313 1.00 97.75 94 TYR A O 1
ATOM 756 N N . SER A 1 95 ? -0.899 -7.474 12.273 1.00 98.19 95 SER A N 1
ATOM 757 C CA . SER A 1 95 ? -0.552 -8.883 12.470 1.00 98.19 95 SER A CA 1
ATOM 758 C C . SER A 1 95 ? 0.120 -9.468 11.226 1.00 98.19 95 SER A C 1
ATOM 760 O O . SER A 1 95 ? -0.069 -8.973 10.112 1.00 98.19 95 SER A O 1
ATOM 762 N N . THR A 1 96 ? 0.861 -10.565 11.392 1.00 98.12 96 THR A N 1
ATOM 763 C CA . THR A 1 96 ? 1.491 -11.282 10.273 1.00 98.12 96 THR A CA 1
ATOM 764 C C . THR A 1 96 ? 0.470 -11.658 9.197 1.00 98.12 96 THR A C 1
ATOM 766 O O . THR A 1 96 ? 0.670 -11.332 8.032 1.00 98.12 96 THR A O 1
ATOM 769 N N . LYS A 1 97 ? -0.687 -12.208 9.593 1.00 98.00 97 LYS A N 1
ATOM 770 C CA . LYS A 1 97 ? -1.781 -12.566 8.674 1.00 98.00 97 LYS A CA 1
ATOM 771 C C . LYS A 1 97 ? -2.309 -11.359 7.889 1.00 98.00 97 LYS A C 1
ATOM 773 O O . LYS A 1 97 ? -2.611 -11.474 6.703 1.00 98.00 97 LYS A O 1
ATOM 778 N N . GLN A 1 98 ? -2.418 -10.193 8.534 1.00 98.31 98 GLN A N 1
ATOM 779 C CA . GLN A 1 98 ? -2.820 -8.962 7.844 1.00 98.31 98 GLN A CA 1
ATOM 780 C C . GLN A 1 98 ? -1.772 -8.547 6.807 1.00 98.31 98 GLN A C 1
ATOM 782 O O . GLN A 1 98 ? -2.124 -8.215 5.678 1.00 98.31 98 GLN A O 1
ATOM 787 N N . LEU A 1 99 ? -0.489 -8.589 7.174 1.00 98.50 99 LEU A N 1
ATOM 788 C CA . LEU A 1 99 ? 0.613 -8.240 6.278 1.00 98.50 99 LEU A CA 1
ATOM 789 C C . LEU A 1 99 ? 0.713 -9.188 5.079 1.00 98.50 99 LEU A C 1
ATOM 791 O O . LEU A 1 99 ? 0.931 -8.715 3.968 1.00 98.50 99 LEU A O 1
ATOM 795 N N . GLU A 1 100 ? 0.522 -10.490 5.280 1.00 98.38 100 GLU A N 1
ATOM 796 C CA . GLU A 1 100 ? 0.544 -11.497 4.214 1.00 98.38 100 GLU A CA 1
ATOM 797 C C . GLU A 1 100 ? -0.538 -11.246 3.162 1.00 98.38 100 GLU A C 1
ATOM 799 O O . GLU A 1 100 ? -0.247 -11.231 1.967 1.00 98.38 100 GLU A O 1
ATOM 804 N N . LEU A 1 101 ? -1.778 -10.996 3.592 1.00 98.12 101 LEU A N 1
ATOM 805 C CA . LEU A 1 101 ? -2.886 -10.703 2.679 1.00 98.12 101 LEU A CA 1
ATOM 806 C C . LEU A 1 101 ? -2.690 -9.371 1.945 1.00 98.12 101 LEU A C 1
ATOM 808 O O . LEU A 1 101 ? -2.914 -9.296 0.737 1.00 98.12 101 LEU A O 1
ATOM 812 N N . LEU A 1 102 ? -2.220 -8.337 2.649 1.00 98.69 102 LEU A N 1
ATOM 813 C CA . LEU A 1 102 ? -1.886 -7.051 2.034 1.00 98.69 102 LEU A CA 1
ATOM 814 C C . LEU A 1 102 ? -0.778 -7.192 0.986 1.00 98.69 102 LEU A C 1
ATOM 816 O O . LEU A 1 102 ? -0.875 -6.616 -0.097 1.00 98.69 102 LEU A O 1
ATOM 820 N N . GLU A 1 103 ? 0.266 -7.965 1.283 1.00 98.56 103 GLU A N 1
ATOM 821 C CA . GLU A 1 103 ? 1.367 -8.209 0.353 1.00 98.56 103 GLU A CA 1
ATOM 822 C C . GLU A 1 103 ? 0.918 -9.049 -0.845 1.00 98.56 103 GLU A C 1
ATOM 824 O O . GLU A 1 103 ? 1.300 -8.739 -1.974 1.00 98.56 103 GLU A O 1
ATOM 829 N N . LYS A 1 104 ? 0.067 -10.059 -0.626 1.00 98.25 104 LYS A N 1
ATOM 830 C CA . LYS A 1 104 ? -0.524 -10.873 -1.693 1.00 98.25 104 LYS A CA 1
ATOM 831 C C . LYS A 1 104 ? -1.277 -10.000 -2.697 1.00 98.25 104 LYS A C 1
ATOM 833 O O . LYS A 1 104 ? -0.978 -10.066 -3.887 1.00 98.25 104 LYS A O 1
ATOM 838 N N . GLU A 1 105 ? -2.186 -9.143 -2.233 1.00 98.06 105 GLU A N 1
ATOM 839 C CA . GLU A 1 105 ? -2.906 -8.218 -3.120 1.00 98.06 105 GLU A CA 1
ATOM 840 C C . GLU A 1 105 ? -1.966 -7.191 -3.762 1.00 98.06 105 GLU A C 1
ATOM 842 O O . GLU A 1 105 ? -2.094 -6.894 -4.947 1.00 98.06 105 GLU A O 1
ATOM 847 N N . PHE A 1 106 ? -0.956 -6.703 -3.032 1.00 98.31 106 PHE A N 1
ATOM 848 C CA . PHE A 1 106 ? 0.040 -5.789 -3.593 1.00 98.31 106 PHE A CA 1
ATOM 849 C C . PHE A 1 106 ? 0.858 -6.422 -4.725 1.00 98.31 106 PHE A C 1
ATOM 851 O O . PHE A 1 106 ? 1.296 -5.722 -5.640 1.00 98.31 106 PHE A O 1
ATOM 858 N N . MET A 1 107 ? 1.103 -7.735 -4.695 1.00 96.88 107 MET A N 1
ATOM 859 C CA . MET A 1 107 ? 1.767 -8.437 -5.795 1.00 96.88 107 MET A CA 1
ATOM 860 C C . MET A 1 107 ? 0.900 -8.488 -7.051 1.00 96.88 107 MET A C 1
ATOM 862 O O . MET A 1 107 ? 1.459 -8.308 -8.135 1.00 96.88 107 MET A O 1
ATOM 866 N N . ILE A 1 108 ? -0.418 -8.627 -6.896 1.00 97.12 108 ILE A N 1
ATOM 867 C CA . ILE A 1 108 ? -1.395 -8.605 -7.992 1.00 97.12 108 ILE A CA 1
ATOM 868 C C . ILE A 1 108 ? -1.467 -7.201 -8.600 1.00 97.12 108 ILE A C 1
ATOM 870 O O . ILE A 1 108 ? -1.190 -7.035 -9.785 1.00 97.12 108 ILE A O 1
ATOM 874 N N . ASP A 1 109 ? -1.749 -6.183 -7.783 1.00 95.94 109 ASP A N 1
ATOM 875 C CA . ASP A 1 109 ? -1.824 -4.790 -8.224 1.00 95.94 109 ASP A CA 1
ATOM 876 C C . ASP A 1 109 ? -1.129 -3.847 -7.229 1.00 95.94 109 ASP A C 1
ATOM 878 O O . ASP A 1 109 ? -1.359 -3.868 -6.020 1.00 95.94 109 ASP A O 1
ATOM 882 N N . LYS A 1 110 ? -0.252 -2.980 -7.745 1.00 96.31 110 LYS A N 1
ATOM 883 C CA . LYS A 1 110 ? 0.482 -1.989 -6.938 1.00 96.31 110 LYS A CA 1
ATOM 884 C C . LYS A 1 110 ? -0.416 -0.811 -6.536 1.00 96.31 110 LYS A C 1
ATOM 886 O O . LYS A 1 110 ? -0.066 -0.050 -5.618 1.00 96.31 110 LYS A O 1
ATOM 891 N N . TYR A 1 111 ? -1.561 -0.654 -7.200 1.00 97.69 111 TYR A N 1
ATOM 892 C CA . TYR A 1 111 ? -2.550 0.388 -6.970 1.00 97.69 111 TYR A CA 1
ATOM 893 C C . TYR A 1 111 ? -3.912 -0.233 -6.681 1.00 97.69 111 TYR A C 1
ATOM 895 O O . TYR A 1 111 ? -4.421 -1.056 -7.417 1.00 97.69 111 TYR A O 1
ATOM 903 N N . LEU A 1 112 ? -4.525 0.168 -5.573 1.00 95.75 112 LEU A N 1
ATOM 904 C CA . LEU A 1 112 ? -5.786 -0.421 -5.154 1.00 95.75 112 LEU A CA 1
ATOM 905 C C . LEU A 1 112 ? -6.958 0.371 -5.732 1.00 95.75 112 LEU A C 1
ATOM 907 O O . LEU A 1 112 ? -7.044 1.583 -5.508 1.00 95.75 112 LEU A O 1
ATOM 911 N N . 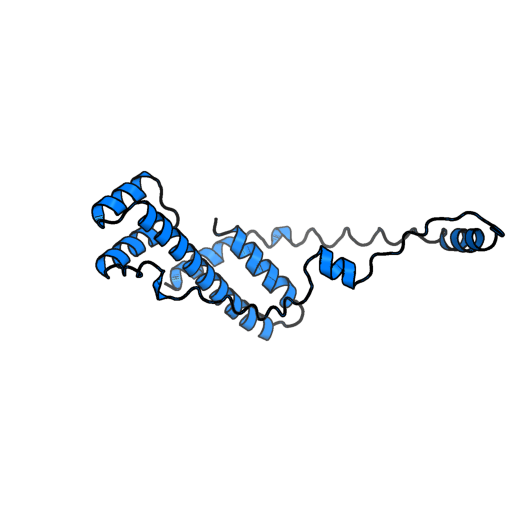ASN A 1 113 ? -7.875 -0.310 -6.418 1.00 97.19 113 ASN A N 1
ATOM 912 C CA . ASN A 1 113 ? -9.152 0.284 -6.810 1.00 97.19 113 ASN A CA 1
ATOM 913 C C . ASN A 1 113 ? -10.099 0.434 -5.596 1.00 97.19 113 ASN A C 1
ATOM 915 O O . ASN A 1 113 ? -9.851 -0.105 -4.514 1.00 97.19 113 ASN A O 1
ATOM 919 N N . ILE A 1 114 ? -11.181 1.199 -5.768 1.00 97.75 114 ILE A N 1
ATOM 920 C CA . ILE A 1 114 ? -12.149 1.496 -4.699 1.00 97.75 114 ILE A CA 1
ATOM 921 C C . ILE A 1 114 ? -12.767 0.223 -4.098 1.00 97.75 114 ILE A C 1
ATOM 923 O O . ILE A 1 114 ? -12.747 0.058 -2.881 1.00 97.75 114 ILE A O 1
ATOM 927 N N . HIS A 1 115 ? -13.223 -0.710 -4.936 1.00 98.00 115 HIS A N 1
ATOM 928 C CA . HIS A 1 115 ? -13.885 -1.943 -4.502 1.00 98.00 115 HIS A CA 1
ATOM 929 C C . HIS A 1 115 ? -12.936 -2.853 -3.718 1.00 98.00 115 HIS A C 1
ATOM 931 O O . HIS A 1 115 ? -13.228 -3.232 -2.590 1.00 98.00 115 HIS A O 1
ATOM 937 N N . LYS A 1 116 ? -11.732 -3.092 -4.243 1.00 97.81 116 LYS A N 1
ATOM 938 C CA . LYS A 1 116 ? -10.698 -3.893 -3.580 1.00 97.81 116 LYS A CA 1
ATOM 939 C C . LYS A 1 116 ? -10.263 -3.294 -2.248 1.00 97.81 116 LYS A C 1
ATOM 941 O O . LYS A 1 116 ? -9.934 -4.029 -1.319 1.00 97.81 116 LYS A O 1
ATOM 946 N N . ARG A 1 117 ? -10.286 -1.964 -2.120 1.00 98.38 117 ARG A N 1
ATOM 947 C CA . ARG A 1 117 ? -10.045 -1.288 -0.840 1.00 98.38 117 ARG A CA 1
ATOM 948 C C . ARG A 1 117 ? -11.124 -1.590 0.187 1.00 98.38 117 ARG A C 1
ATOM 950 O O . ARG A 1 117 ? -10.780 -1.863 1.335 1.00 98.38 117 ARG A O 1
ATOM 957 N N . MET A 1 118 ? -12.387 -1.567 -0.223 1.00 98.56 118 MET A N 1
ATOM 958 C CA . MET A 1 118 ? -13.511 -1.933 0.637 1.00 98.56 118 MET A CA 1
ATOM 959 C C . MET A 1 118 ? -13.464 -3.420 1.019 1.00 98.56 118 MET A C 1
ATOM 961 O O . MET A 1 118 ? -13.652 -3.752 2.188 1.00 98.56 118 MET A O 1
ATOM 965 N N . ASP A 1 119 ? -13.138 -4.307 0.078 1.00 98.44 119 ASP A N 1
ATOM 966 C CA . ASP A 1 119 ? -13.040 -5.751 0.326 1.00 98.44 119 ASP A CA 1
ATOM 967 C C . ASP A 1 119 ? -11.938 -6.076 1.343 1.00 98.44 119 ASP A C 1
ATOM 969 O O . ASP A 1 119 ? -12.174 -6.777 2.327 1.00 98.44 119 ASP A O 1
ATOM 973 N N . LEU A 1 120 ? -10.742 -5.502 1.159 1.00 98.56 120 LEU A N 1
ATOM 9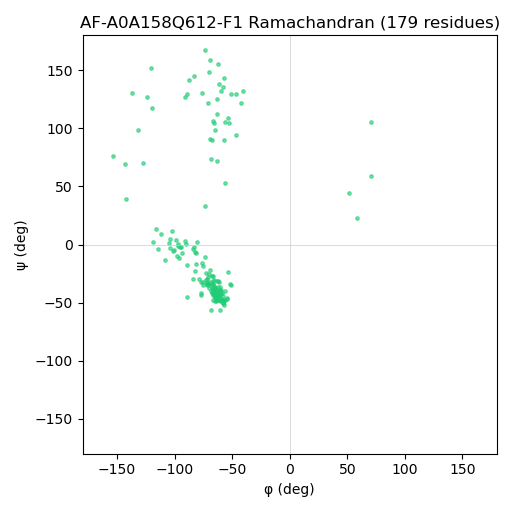74 C CA . LEU A 1 120 ? -9.630 -5.656 2.098 1.00 98.56 120 LEU A CA 1
ATOM 975 C C . LEU A 1 120 ? -9.934 -5.053 3.469 1.00 98.56 120 LEU A C 1
ATOM 977 O O . LEU A 1 120 ? -9.549 -5.625 4.488 1.00 98.56 120 LEU A O 1
ATOM 981 N N . SER A 1 121 ? -10.623 -3.910 3.503 1.00 98.56 121 SER A N 1
ATOM 982 C CA . SER A 1 121 ? -11.059 -3.277 4.749 1.00 98.56 121 SER A CA 1
ATOM 983 C C . SER A 1 121 ? -11.909 -4.235 5.588 1.00 98.56 121 SER A C 1
ATOM 985 O O . SER A 1 121 ? -11.615 -4.436 6.769 1.00 98.56 121 SER A O 1
ATOM 987 N N . LYS A 1 122 ? -12.897 -4.884 4.958 1.00 98.31 122 LYS A N 1
ATOM 988 C CA . LYS A 1 122 ? -13.776 -5.868 5.605 1.00 98.31 122 LYS A CA 1
ATOM 989 C C . LYS A 1 122 ? -13.013 -7.128 6.012 1.00 98.31 122 LYS A C 1
ATOM 991 O O . LYS A 1 122 ? -13.122 -7.565 7.150 1.00 98.31 122 LYS A O 1
ATOM 996 N N . ALA A 1 123 ? -12.203 -7.687 5.113 1.00 98.06 123 ALA A N 1
ATOM 997 C CA . ALA A 1 123 ? -11.490 -8.941 5.360 1.00 98.06 123 ALA A CA 1
ATOM 998 C C . ALA A 1 123 ? -10.434 -8.841 6.479 1.00 98.06 123 ALA A C 1
ATOM 1000 O O . ALA A 1 123 ? -10.154 -9.830 7.156 1.00 98.06 123 ALA A O 1
ATOM 1001 N N . LEU A 1 124 ? -9.825 -7.665 6.665 1.00 98.06 124 LEU A N 1
ATOM 1002 C CA . LEU A 1 124 ? -8.719 -7.460 7.608 1.00 98.06 124 LEU A CA 1
ATOM 1003 C C . LEU A 1 124 ? -9.114 -6.738 8.897 1.00 98.06 124 LEU A C 1
ATOM 1005 O O . LEU A 1 124 ? -8.246 -6.561 9.757 1.00 98.06 124 LEU A O 1
ATOM 1009 N N . ASN A 1 125 ? -10.373 -6.310 9.031 1.00 98.00 125 ASN A N 1
ATOM 1010 C CA . ASN A 1 125 ? -10.838 -5.429 10.106 1.00 98.00 125 ASN A CA 1
ATOM 1011 C C . ASN A 1 125 ? -9.963 -4.167 10.245 1.00 98.00 125 ASN A C 1
ATOM 1013 O O . ASN A 1 125 ? -9.558 -3.772 11.338 1.00 98.00 125 ASN A O 1
ATOM 1017 N N . LEU A 1 126 ? -9.633 -3.548 9.110 1.00 98.12 126 LEU A N 1
ATOM 1018 C CA . LEU A 1 126 ? -8.885 -2.291 9.026 1.00 9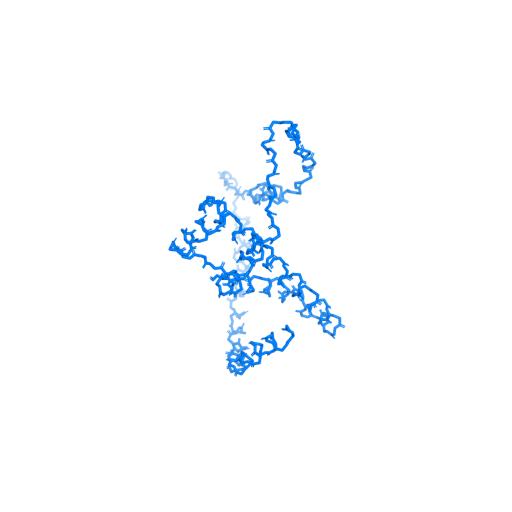8.12 126 LEU A CA 1
ATOM 1019 C C . LEU A 1 126 ? -9.730 -1.252 8.295 1.00 98.12 126 LEU A C 1
ATOM 1021 O O . LEU A 1 126 ? -10.509 -1.593 7.414 1.00 98.12 126 LEU A O 1
ATOM 1025 N N . THR A 1 127 ? -9.543 0.030 8.588 1.00 98.19 127 THR A N 1
ATOM 1026 C CA . THR A 1 127 ? -10.211 1.107 7.839 1.00 98.19 127 THR A CA 1
ATOM 1027 C C . THR A 1 127 ? -9.647 1.227 6.421 1.00 98.19 127 THR A C 1
ATOM 1029 O O . THR A 1 127 ? -8.444 1.064 6.199 1.00 98.19 127 THR A O 1
ATOM 1032 N N . GLU A 1 128 ? -10.476 1.626 5.453 1.00 98.56 128 GLU A N 1
ATOM 1033 C CA . GLU A 1 128 ? -10.021 1.938 4.089 1.00 98.56 128 GLU A CA 1
ATOM 1034 C C . GLU A 1 128 ? -8.841 2.926 4.059 1.00 98.56 128 GLU A C 1
ATOM 1036 O O . GLU A 1 128 ? -7.943 2.821 3.220 1.00 98.56 128 GLU A O 1
ATOM 1041 N N . ALA A 1 129 ? -8.811 3.880 4.994 1.00 98.00 129 ALA A N 1
ATOM 1042 C CA . ALA A 1 129 ? -7.727 4.846 5.125 1.00 98.00 129 ALA A CA 1
ATOM 1043 C C . ALA A 1 129 ? -6.399 4.190 5.546 1.00 98.00 129 ALA A C 1
ATOM 1045 O O . ALA A 1 129 ? -5.344 4.554 5.012 1.00 98.00 129 ALA A O 1
ATOM 1046 N N . GLN A 1 130 ? -6.432 3.211 6.457 1.00 98.06 130 GLN A N 1
ATOM 1047 C CA . GLN A 1 130 ? -5.260 2.412 6.831 1.00 98.06 130 GLN A CA 1
ATOM 1048 C C . GLN A 1 130 ? -4.769 1.579 5.646 1.00 98.06 130 GLN A C 1
ATOM 1050 O O . GLN A 1 130 ? -3.577 1.618 5.346 1.00 98.06 130 GLN A O 1
ATOM 1055 N N . ILE A 1 131 ? -5.678 0.921 4.918 1.00 98.62 131 ILE A N 1
ATOM 1056 C CA . ILE A 1 131 ? -5.344 0.162 3.702 1.00 98.62 131 ILE A CA 1
ATOM 1057 C C . ILE A 1 131 ? -4.676 1.080 2.667 1.00 98.62 131 ILE A C 1
ATOM 1059 O O . ILE A 1 131 ? -3.573 0.801 2.194 1.00 98.62 131 ILE A O 1
ATOM 1063 N N . LYS A 1 132 ? -5.284 2.239 2.377 1.00 98.12 132 LYS A N 1
ATOM 1064 C CA . LYS A 1 132 ? -4.729 3.254 1.465 1.00 98.12 132 LYS A CA 1
ATOM 1065 C C . LYS A 1 132 ? -3.317 3.676 1.880 1.00 98.12 132 LYS A C 1
ATOM 1067 O O . LYS A 1 132 ? -2.412 3.741 1.046 1.00 98.12 132 LYS A O 1
ATOM 1072 N N . THR A 1 133 ? -3.126 3.954 3.168 1.00 98.12 133 THR A N 1
ATOM 1073 C CA . THR A 1 133 ? -1.837 4.379 3.729 1.00 98.12 133 THR A CA 1
ATOM 1074 C C . THR A 1 133 ? -0.792 3.271 3.627 1.00 98.12 133 THR A C 1
ATOM 1076 O O . THR A 1 133 ? 0.349 3.538 3.247 1.00 98.12 133 THR A O 1
ATOM 1079 N N . TRP A 1 134 ? -1.171 2.022 3.902 1.00 98.56 134 TRP A N 1
ATOM 1080 C CA . TRP A 1 134 ? -0.283 0.874 3.760 1.00 98.56 134 TRP A CA 1
ATOM 1081 C C . TRP A 1 134 ? 0.186 0.715 2.311 1.00 98.56 134 TRP A C 1
ATOM 1083 O O . TRP A 1 134 ? 1.393 0.667 2.082 1.00 98.56 134 TRP A O 1
ATOM 1093 N N . PHE A 1 135 ? -0.719 0.764 1.326 1.00 98.62 135 PHE A N 1
ATOM 1094 C CA . PHE A 1 135 ? -0.360 0.671 -0.098 1.00 98.62 135 PHE A CA 1
ATOM 1095 C C . PHE A 1 135 ? 0.572 1.810 -0.534 1.00 98.62 135 PHE A C 1
ATOM 1097 O O . PHE A 1 135 ? 1.554 1.586 -1.244 1.00 98.62 135 PHE A O 1
ATOM 1104 N N . GLN A 1 136 ? 0.326 3.035 -0.062 1.00 98.25 136 GLN A N 1
ATOM 1105 C CA . GLN A 1 136 ? 1.200 4.177 -0.337 1.00 98.25 136 GLN A CA 1
ATOM 1106 C C . GLN A 1 136 ? 2.612 3.983 0.246 1.00 98.25 136 GLN A C 1
ATOM 1108 O O . GLN A 1 136 ? 3.622 4.212 -0.434 1.00 98.25 136 GLN A O 1
ATOM 1113 N N . ASN A 1 137 ? 2.701 3.523 1.494 1.00 97.81 137 ASN A N 1
ATOM 1114 C CA . ASN A 1 137 ? 3.973 3.211 2.142 1.00 97.81 137 ASN A CA 1
ATOM 1115 C C . ASN A 1 137 ? 4.684 2.050 1.439 1.00 97.81 137 ASN A C 1
ATOM 1117 O O . ASN A 1 137 ? 5.896 2.105 1.209 1.00 97.81 137 ASN A O 1
ATOM 1121 N N . ARG A 1 138 ? 3.929 1.028 1.030 1.00 98.38 138 ARG A N 1
ATOM 1122 C CA . ARG A 1 138 ? 4.444 -0.151 0.342 1.00 98.38 138 ARG A CA 1
ATOM 1123 C C . ARG A 1 138 ? 5.027 0.195 -1.024 1.00 98.38 138 ARG A C 1
ATOM 1125 O O . ARG A 1 138 ? 6.157 -0.221 -1.290 1.00 98.38 138 ARG A O 1
ATOM 1132 N N . ARG A 1 139 ? 4.346 1.025 -1.829 1.00 97.38 139 ARG A N 1
ATOM 1133 C CA . ARG A 1 139 ? 4.884 1.587 -3.086 1.00 97.38 139 ARG A CA 1
ATOM 1134 C C . ARG A 1 139 ? 6.149 2.399 -2.853 1.00 97.38 139 ARG A C 1
ATOM 1136 O O . ARG A 1 139 ? 7.114 2.264 -3.597 1.00 97.38 139 ARG A O 1
ATOM 1143 N N . THR A 1 140 ? 6.181 3.210 -1.797 1.00 95.88 140 THR A N 1
ATOM 1144 C CA . THR A 1 140 ? 7.374 3.997 -1.451 1.00 95.88 140 THR A CA 1
ATOM 1145 C C . THR A 1 140 ? 8.564 3.090 -1.137 1.00 95.88 140 THR A C 1
ATOM 1147 O O . THR A 1 140 ? 9.663 3.323 -1.640 1.00 95.88 140 THR A O 1
ATOM 1150 N N . LYS A 1 141 ? 8.353 2.032 -0.344 1.00 95.75 141 LYS A N 1
ATOM 1151 C CA . LYS A 1 141 ? 9.383 1.030 -0.037 1.00 95.75 141 LYS A CA 1
ATOM 1152 C C . LYS A 1 141 ? 9.830 0.283 -1.292 1.00 95.75 141 LYS A C 1
ATOM 1154 O O . LYS A 1 141 ? 11.027 0.183 -1.529 1.00 95.75 141 LYS A O 1
ATOM 1159 N N . TRP A 1 142 ? 8.886 -0.177 -2.108 1.00 95.38 142 TRP A N 1
ATOM 1160 C CA . TRP A 1 142 ? 9.166 -0.863 -3.368 1.00 95.38 142 TRP A CA 1
ATOM 1161 C C . TRP A 1 142 ? 10.001 0.005 -4.312 1.00 95.38 142 TRP A C 1
ATOM 1163 O O . TRP A 1 142 ? 11.056 -0.417 -4.773 1.00 95.38 142 TRP A O 1
ATOM 1173 N N . LYS A 1 143 ? 9.610 1.267 -4.497 1.00 89.56 143 LYS A N 1
ATOM 1174 C CA . LYS A 1 143 ? 10.369 2.232 -5.293 1.00 89.56 143 LYS A CA 1
ATOM 1175 C C . LYS A 1 143 ? 11.789 2.421 -4.763 1.00 89.56 143 LYS A C 1
ATOM 1177 O O . LYS A 1 143 ? 12.734 2.412 -5.541 1.00 89.56 143 LYS A O 1
ATOM 1182 N N . LYS A 1 144 ? 11.963 2.551 -3.442 1.00 88.94 144 LYS A N 1
ATOM 1183 C CA . LYS A 1 144 ? 13.297 2.637 -2.823 1.00 88.94 144 LYS A CA 1
ATOM 1184 C C . LYS A 1 144 ? 14.138 1.387 -3.085 1.00 88.94 144 LYS A C 1
ATOM 1186 O O . LYS A 1 144 ? 15.325 1.528 -3.345 1.00 88.94 144 LYS A O 1
ATOM 1191 N N . GLN A 1 145 ? 13.538 0.198 -3.043 1.00 89.62 145 GLN A N 1
ATOM 1192 C CA . GLN A 1 145 ? 14.223 -1.063 -3.344 1.00 89.62 145 GLN A CA 1
ATOM 1193 C C . GLN A 1 145 ? 14.689 -1.101 -4.804 1.00 89.62 145 GLN A C 1
ATOM 1195 O O . GLN A 1 145 ? 15.867 -1.332 -5.049 1.00 89.62 145 GLN A O 1
ATOM 1200 N N . VAL A 1 146 ? 13.808 -0.769 -5.754 1.00 87.38 146 VAL A N 1
ATOM 1201 C CA . VAL A 1 146 ? 14.146 -0.698 -7.188 1.00 87.38 146 VAL A CA 1
ATOM 1202 C C . VAL A 1 146 ? 15.269 0.308 -7.443 1.00 87.38 146 VAL A C 1
ATOM 1204 O O . VAL A 1 146 ? 16.254 -0.009 -8.103 1.00 87.38 146 VAL A O 1
ATOM 1207 N N . VAL A 1 147 ? 15.157 1.510 -6.872 1.00 83.75 147 VAL A N 1
ATOM 1208 C CA . VAL A 1 147 ? 16.182 2.555 -6.982 1.00 83.75 147 VAL A CA 1
ATOM 1209 C C . VAL A 1 147 ? 17.509 2.092 -6.383 1.00 83.75 147 VAL A C 1
ATOM 1211 O O . VAL A 1 147 ? 18.545 2.322 -6.992 1.00 83.75 147 VAL A O 1
ATOM 1214 N N . SER A 1 148 ? 17.491 1.426 -5.225 1.00 83.62 148 SER A N 1
ATOM 1215 C CA . SER A 1 148 ? 18.698 0.885 -4.589 1.00 83.62 148 SER A CA 1
ATOM 1216 C C . SER A 1 148 ? 19.396 -0.129 -5.488 1.00 83.62 148 SER A C 1
ATOM 1218 O O . SER A 1 148 ? 20.594 -0.014 -5.713 1.00 83.62 148 SER A O 1
ATOM 1220 N N . SER A 1 149 ? 18.649 -1.079 -6.052 1.00 84.06 149 SER A N 1
ATOM 1221 C CA . SER A 1 149 ? 19.204 -2.072 -6.974 1.00 84.06 149 SER A CA 1
ATOM 1222 C C . SER A 1 149 ? 19.786 -1.425 -8.231 1.00 84.06 149 SER A C 1
ATOM 1224 O O . SER A 1 149 ? 20.858 -1.818 -8.678 1.00 84.06 149 SER A O 1
ATOM 1226 N N . LEU A 1 150 ? 19.132 -0.394 -8.776 1.00 81.56 150 LEU A N 1
ATOM 1227 C CA . LEU A 1 150 ? 19.666 0.359 -9.913 1.00 81.56 150 LEU A CA 1
ATOM 1228 C C . LEU A 1 150 ? 20.960 1.107 -9.566 1.00 81.56 150 LEU A C 1
ATOM 1230 O O . LEU A 1 150 ? 21.850 1.155 -10.410 1.00 81.56 150 LEU A O 1
ATOM 1234 N N . LYS A 1 151 ? 21.100 1.644 -8.342 1.00 78.81 151 LYS A N 1
ATOM 1235 C CA . LYS A 1 151 ? 22.355 2.278 -7.890 1.00 78.81 151 LYS A CA 1
ATOM 1236 C C . LYS A 1 151 ? 23.522 1.313 -7.979 1.00 78.81 151 LYS A C 1
ATOM 1238 O O . LYS A 1 151 ? 24.561 1.663 -8.530 1.00 78.81 151 LYS A O 1
ATOM 1243 N N . GLU A 1 152 ? 23.325 0.105 -7.459 1.00 81.81 152 GLU A N 1
ATOM 1244 C CA . GLU A 1 152 ? 24.363 -0.921 -7.444 1.00 81.81 152 GLU A CA 1
ATOM 1245 C C . GLU A 1 152 ? 24.726 -1.361 -8.862 1.00 81.81 152 GLU A C 1
ATOM 1247 O O . GLU A 1 152 ? 25.903 -1.448 -9.193 1.00 81.81 152 GLU A O 1
ATOM 1252 N N . LEU A 1 153 ? 23.738 -1.538 -9.744 1.00 81.06 153 LEU A N 1
ATOM 1253 C CA . LEU A 1 153 ? 23.996 -1.870 -11.149 1.00 81.06 153 LEU A CA 1
ATOM 1254 C C . LEU A 1 153 ? 24.771 -0.765 -11.881 1.00 81.06 153 LEU A C 1
ATOM 1256 O O . LEU A 1 153 ? 25.681 -1.060 -12.654 1.00 81.06 153 LEU A O 1
ATOM 1260 N N . VAL A 1 154 ? 24.443 0.505 -11.631 1.00 80.38 154 VAL A N 1
ATOM 1261 C CA . VAL A 1 154 ? 25.174 1.641 -12.212 1.00 80.38 154 VAL A CA 1
ATOM 1262 C C . VAL A 1 154 ? 26.588 1.719 -11.655 1.00 80.38 154 VAL A C 1
ATOM 1264 O O . VAL A 1 154 ? 27.512 1.937 -12.427 1.00 80.38 154 VAL A O 1
ATOM 1267 N N . LYS A 1 155 ? 26.778 1.499 -10.350 1.00 79.62 155 LYS A N 1
ATOM 1268 C CA . LYS A 1 155 ? 28.107 1.453 -9.733 1.00 79.62 155 LYS A CA 1
ATOM 1269 C C . LYS A 1 155 ? 28.960 0.351 -10.359 1.00 79.62 155 LYS A C 1
ATOM 1271 O O . LYS A 1 155 ? 30.079 0.627 -10.768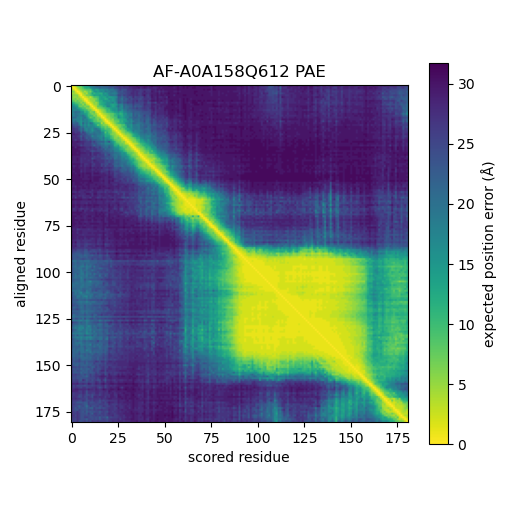 1.00 79.62 155 LYS A O 1
ATOM 1276 N N . MET A 1 156 ? 28.409 -0.853 -10.516 1.00 80.81 156 MET A N 1
ATOM 1277 C CA . MET A 1 156 ? 29.098 -1.960 -11.187 1.00 80.81 156 MET A CA 1
ATOM 1278 C C . MET A 1 156 ? 29.441 -1.627 -12.645 1.00 80.81 156 MET A C 1
ATOM 1280 O O . MET A 1 156 ? 30.542 -1.923 -13.089 1.00 80.81 156 MET A O 1
ATOM 1284 N N . LYS A 1 157 ? 28.544 -0.961 -13.386 1.00 74.94 157 LYS A N 1
ATOM 1285 C CA . LYS A 1 157 ? 28.814 -0.551 -14.775 1.00 74.94 157 LYS A CA 1
ATOM 1286 C C . LYS A 1 157 ? 29.819 0.603 -14.880 1.00 74.94 157 LYS A C 1
ATOM 1288 O O . LYS A 1 157 ? 30.606 0.625 -15.817 1.00 74.94 157 LYS A O 1
ATOM 1293 N N . ALA A 1 158 ? 29.815 1.544 -13.940 1.00 71.81 158 ALA A N 1
ATOM 1294 C CA . ALA A 1 158 ? 30.774 2.648 -13.893 1.00 71.81 158 ALA A CA 1
ATOM 1295 C C . ALA A 1 158 ? 32.206 2.165 -13.618 1.00 71.81 158 ALA A C 1
ATOM 1297 O O . ALA A 1 158 ? 33.154 2.806 -14.057 1.00 71.81 158 ALA A O 1
ATOM 1298 N N . LEU A 1 159 ? 32.360 1.026 -12.930 1.00 75.88 159 LEU A N 1
ATOM 1299 C CA . LEU A 1 159 ? 33.655 0.356 -12.778 1.00 75.88 159 LEU A CA 1
ATOM 1300 C C . LEU A 1 159 ? 34.166 -0.256 -14.093 1.00 75.88 159 LEU A C 1
ATOM 1302 O O . LEU A 1 159 ? 35.365 -0.476 -14.215 1.00 75.88 159 LEU A O 1
ATOM 1306 N N . ILE A 1 160 ? 33.278 -0.527 -15.054 1.00 73.62 160 ILE A N 1
ATOM 1307 C CA . ILE A 1 160 ? 33.624 -1.091 -16.366 1.00 73.62 160 ILE A CA 1
ATOM 1308 C C . ILE A 1 160 ? 33.928 0.034 -17.371 1.00 73.62 160 ILE A C 1
ATOM 1310 O O . ILE A 1 160 ? 34.952 -0.030 -18.038 1.00 73.62 160 ILE A O 1
ATOM 1314 N N . ASP A 1 161 ? 33.103 1.093 -17.416 1.00 68.19 161 ASP A N 1
ATOM 1315 C CA . ASP A 1 161 ? 33.276 2.247 -18.320 1.00 68.19 161 ASP A CA 1
ATOM 1316 C C . ASP A 1 161 ? 33.143 3.590 -17.556 1.00 68.19 161 ASP A C 1
ATOM 1318 O O . ASP A 1 161 ? 32.019 4.059 -17.318 1.00 68.19 161 ASP A O 1
ATOM 1322 N N . PRO A 1 162 ? 34.253 4.251 -17.171 1.00 63.53 162 PRO A N 1
ATOM 1323 C CA . PRO A 1 162 ? 34.207 5.436 -16.306 1.00 63.53 162 PRO A CA 1
ATOM 1324 C C . PRO A 1 162 ? 33.640 6.702 -16.972 1.00 63.53 162 PRO A C 1
ATOM 1326 O O . PRO A 1 162 ? 32.969 7.495 -16.305 1.00 63.53 162 PRO A O 1
ATOM 1329 N N . ILE A 1 163 ? 33.891 6.889 -18.275 1.00 63.22 163 ILE A N 1
ATOM 1330 C CA . ILE A 1 163 ? 33.867 8.208 -18.939 1.00 63.22 163 ILE A CA 1
ATOM 1331 C C . ILE A 1 163 ? 32.441 8.787 -19.112 1.00 63.22 163 ILE A C 1
ATOM 1333 O O . ILE A 1 163 ? 32.274 9.994 -18.984 1.00 63.22 163 ILE A O 1
ATOM 1337 N N . ASP A 1 164 ? 31.394 7.960 -19.251 1.00 55.16 164 ASP A N 1
ATOM 1338 C CA . ASP A 1 164 ? 29.997 8.418 -19.470 1.00 55.16 164 ASP A CA 1
ATOM 1339 C C . ASP A 1 164 ? 29.009 8.063 -18.329 1.00 55.16 164 ASP A C 1
ATOM 1341 O O . ASP A 1 164 ? 27.779 8.127 -18.472 1.00 55.16 164 ASP A O 1
ATOM 1345 N N . SER A 1 165 ? 29.504 7.640 -17.164 1.00 59.00 165 SER A N 1
ATOM 1346 C CA . SER A 1 165 ? 28.666 6.995 -16.135 1.00 59.00 165 SER A CA 1
ATOM 1347 C C . SER A 1 165 ? 27.785 7.952 -15.306 1.00 59.00 165 SER A C 1
ATOM 1349 O O . SER A 1 165 ? 26.668 7.592 -14.912 1.00 59.00 165 SER A O 1
ATOM 1351 N N . HIS A 1 166 ? 28.233 9.187 -15.059 1.00 54.53 166 HIS A N 1
ATOM 1352 C CA . HIS A 1 166 ? 27.601 10.075 -14.072 1.00 54.53 166 HIS A CA 1
ATOM 1353 C C . HIS A 1 166 ? 26.289 10.723 -14.550 1.00 54.53 166 HIS A C 1
ATOM 1355 O O . HIS A 1 166 ? 25.311 10.745 -13.795 1.00 54.53 166 HIS A O 1
ATOM 1361 N N . LEU A 1 167 ? 26.222 11.189 -15.805 1.00 54.56 167 LEU A N 1
ATOM 1362 C CA . LEU A 1 167 ? 24.991 11.751 -16.387 1.00 54.56 167 LEU A CA 1
ATOM 1363 C C . LEU A 1 167 ? 23.912 10.671 -16.545 1.00 54.56 167 LEU A C 1
ATOM 1365 O O . LEU A 1 167 ? 22.743 10.890 -16.218 1.00 54.56 167 LEU A O 1
ATOM 1369 N N . ASN A 1 168 ? 24.324 9.460 -16.926 1.00 58.78 168 ASN A N 1
ATOM 1370 C CA . ASN A 1 168 ? 23.433 8.314 -17.049 1.00 58.78 168 ASN A CA 1
ATOM 1371 C C . ASN A 1 168 ? 22.780 7.930 -15.714 1.00 58.78 168 ASN A C 1
ATOM 1373 O O . ASN A 1 168 ? 21.605 7.581 -15.710 1.00 58.78 168 ASN A O 1
ATOM 1377 N N . SER A 1 169 ? 23.480 8.041 -14.581 1.00 63.00 169 SER A N 1
ATOM 1378 C CA . SER A 1 169 ? 22.944 7.702 -13.253 1.00 63.00 169 SER A CA 1
ATOM 1379 C C . SER A 1 169 ? 21.686 8.511 -12.911 1.00 63.00 169 SER A C 1
ATOM 1381 O O . SER A 1 169 ? 20.643 7.938 -12.586 1.00 63.00 169 SER A O 1
ATOM 1383 N N . LEU A 1 170 ? 21.737 9.841 -13.071 1.00 55.50 170 LEU A N 1
ATOM 1384 C CA . LEU A 1 170 ? 20.611 10.732 -12.768 1.00 55.50 170 LEU A CA 1
ATOM 1385 C C . LEU A 1 170 ? 19.437 10.505 -13.729 1.00 55.50 170 LEU A C 1
ATOM 1387 O O . LEU A 1 170 ? 18.286 10.411 -13.298 1.00 55.50 170 LEU A O 1
ATOM 1391 N N . THR A 1 171 ? 19.729 10.329 -15.022 1.00 65.19 171 THR A N 1
ATOM 1392 C CA . THR A 1 171 ? 18.718 10.009 -16.035 1.00 65.19 171 THR A CA 1
ATOM 1393 C C . THR A 1 171 ? 18.100 8.630 -15.819 1.00 65.19 171 THR A C 1
ATOM 1395 O O . THR A 1 171 ? 16.904 8.472 -16.033 1.00 65.19 171 THR A O 1
ATOM 1398 N N . ILE A 1 172 ? 18.866 7.624 -15.386 1.00 64.94 172 ILE A N 1
ATOM 1399 C CA . ILE A 1 172 ? 18.349 6.291 -15.047 1.00 64.94 172 ILE A CA 1
ATOM 1400 C C . ILE A 1 172 ? 17.400 6.397 -13.860 1.00 64.94 172 ILE A C 1
ATOM 1402 O O . ILE A 1 172 ? 16.321 5.814 -13.927 1.00 64.94 172 ILE A O 1
ATOM 1406 N N . TYR A 1 173 ? 17.740 7.169 -12.821 1.00 58.41 173 TYR A N 1
ATOM 1407 C CA . TYR A 1 173 ? 16.811 7.404 -11.717 1.00 58.41 173 TYR A CA 1
ATOM 1408 C C . TYR A 1 173 ? 15.542 8.083 -12.199 1.00 58.41 173 TYR A C 1
ATOM 1410 O O . TYR A 1 173 ? 14.475 7.524 -11.987 1.00 58.41 173 TYR A O 1
ATOM 1418 N N . LEU A 1 174 ? 15.633 9.242 -12.857 1.00 62.72 174 LEU A N 1
ATOM 1419 C CA . LEU A 1 174 ? 14.465 10.006 -13.313 1.00 62.72 174 LEU A CA 1
ATOM 1420 C C . LEU A 1 174 ? 13.594 9.194 -14.286 1.00 62.72 174 LEU A C 1
ATOM 1422 O O . LEU A 1 174 ? 12.384 9.098 -14.112 1.00 62.72 174 LEU A O 1
ATOM 1426 N N . ARG A 1 175 ? 14.211 8.475 -15.228 1.00 63.91 175 ARG A N 1
ATOM 1427 C CA . ARG A 1 175 ? 13.506 7.594 -16.170 1.00 63.91 175 ARG A CA 1
ATOM 1428 C C . ARG A 1 175 ? 12.910 6.358 -15.490 1.00 63.91 175 ARG A C 1
ATOM 1430 O O . ARG A 1 175 ? 11.877 5.865 -15.935 1.00 63.91 175 ARG A O 1
ATOM 1437 N N . ALA A 1 176 ? 13.540 5.836 -14.438 1.00 56.34 176 ALA A N 1
ATOM 1438 C CA . ALA A 1 176 ? 12.939 4.810 -13.593 1.00 56.34 176 ALA A CA 1
ATOM 1439 C C . ALA A 1 176 ? 11.802 5.391 -12.741 1.00 56.34 176 ALA A C 1
ATOM 1441 O O . ALA A 1 176 ? 10.823 4.697 -12.519 1.00 56.34 176 ALA A O 1
ATOM 1442 N N . PHE A 1 177 ? 11.882 6.649 -12.301 1.00 58.66 177 PHE A N 1
ATOM 1443 C CA . PHE A 1 177 ? 10.814 7.326 -11.564 1.00 58.66 177 PHE A CA 1
ATOM 1444 C C . PHE A 1 177 ? 9.551 7.497 -12.418 1.00 58.66 177 PHE A C 1
ATOM 1446 O O . PHE A 1 177 ? 8.466 7.200 -11.919 1.00 58.66 177 PHE A O 1
ATOM 1453 N N . ASP A 1 178 ? 9.689 7.891 -13.686 1.00 60.31 178 ASP A N 1
ATOM 1454 C CA . ASP A 1 178 ? 8.549 8.135 -14.582 1.00 60.31 178 ASP A CA 1
ATOM 1455 C C . ASP A 1 178 ? 7.822 6.851 -15.011 1.00 60.31 178 ASP A C 1
ATOM 1457 O O . ASP A 1 178 ? 6.620 6.868 -15.256 1.00 60.31 178 ASP A O 1
ATOM 1461 N N . LYS A 1 179 ? 8.527 5.713 -15.067 1.00 54.59 179 LYS A N 1
ATOM 1462 C CA . LYS A 1 179 ? 7.970 4.423 -15.521 1.00 54.59 179 LYS A CA 1
ATOM 1463 C C . LYS A 1 179 ? 7.225 3.621 -14.447 1.00 54.59 179 LYS A C 1
ATOM 1465 O O . LYS A 1 179 ? 6.731 2.541 -14.753 1.00 54.59 179 LYS A O 1
ATOM 1470 N N . LEU A 1 180 ? 7.190 4.088 -13.197 1.00 53.91 180 LEU A N 1
ATOM 1471 C CA . LEU A 1 180 ? 6.581 3.364 -12.065 1.00 53.91 180 LEU A CA 1
ATOM 1472 C C . LEU A 1 180 ? 5.188 3.898 -11.681 1.00 53.91 180 LEU A C 1
ATOM 1474 O O . LEU A 1 180 ? 4.677 3.561 -10.606 1.00 53.91 180 LEU A O 1
ATOM 1478 N N . LYS A 1 181 ? 4.604 4.756 -12.520 1.00 49.97 181 LYS A N 1
ATOM 1479 C CA . LYS A 1 181 ? 3.229 5.238 -12.390 1.00 49.97 181 LYS A CA 1
ATOM 1480 C C . LYS A 1 181 ? 2.285 4.280 -13.101 1.00 49.97 181 LYS A C 1
ATOM 1482 O O . LYS A 1 181 ? 1.270 3.945 -12.461 1.00 49.97 181 LYS A O 1
#

Nearest PDB structures (foldseek):
  2r5z-assembly1_A  TM=9.976E-01  e=9.350E-05  Drosophila melanogaster
  1enh-assembly1_A  TM=9.281E-01  e=1.833E-04  Drosophila melanogaster
  1p7j-assembly1_A  TM=9.449E-01  e=2.990E-04  Drosophila melanogaster
  6m3d-assembly1_C  TM=7.940E-01  e=5.860E-04  Drosophila melanogaster
  2d5v-assembly2_B  TM=9.593E-01  e=6.514E-02  Rattus norvegicus